Protein AF-A0A925RDU9-F1 (afdb_monomer_lite)

Sequence (207 aa):
MNARQLEKLGIPRHAVNQAIRAIQLLTDSPDFDRRTIKDRLRQVAENPRLFLGDAVLDGLARELSESDPSPQMEPIDYRTWGTNIDEGAHQQMREACRIPAAVGAALMPDAHIGYGLPIGGVLASQDVVIPYAVGVDIACRMKISILDMPVETLEKRFDHYRNALENGTRFGVGSVHKKPQDHPVMDEDWSVTRITRENKDKARNQL

Structure (mmCIF, N/CA/C/O backbone):
data_AF-A0A925RDU9-F1
#
_entry.id   AF-A0A925RDU9-F1
#
loop_
_atom_site.group_PDB
_atom_site.id
_atom_site.type_symbol
_atom_site.label_atom_id
_atom_site.label_alt_id
_atom_site.label_comp_id
_atom_site.label_asym_id
_atom_site.label_entity_id
_atom_site.label_seq_id
_atom_site.pdbx_PDB_ins_code
_atom_site.Cartn_x
_atom_site.Cartn_y
_atom_site.Cartn_z
_atom_site.occupancy
_atom_site.B_iso_or_equiv
_atom_site.auth_seq_id
_atom_site.auth_comp_id
_atom_site.auth_asym_id
_atom_site.auth_atom_id
_atom_site.pdbx_PDB_model_num
ATOM 1 N N . MET A 1 1 ? -26.665 19.236 33.779 1.00 78.12 1 MET A N 1
ATOM 2 C CA . MET A 1 1 ? -25.545 18.669 34.572 1.00 78.12 1 MET A CA 1
ATOM 3 C C . MET A 1 1 ? -24.238 19.124 33.943 1.00 78.12 1 MET A C 1
ATOM 5 O O . MET A 1 1 ? -24.235 19.340 32.740 1.00 78.12 1 MET A O 1
ATOM 9 N N . ASN A 1 2 ? -23.168 19.322 34.717 1.00 82.88 2 ASN A N 1
ATOM 10 C CA . ASN A 1 2 ? -21.859 19.723 34.175 1.00 82.88 2 ASN A CA 1
ATOM 11 C C . ASN A 1 2 ? -20.921 18.514 33.972 1.00 82.88 2 ASN A C 1
ATOM 13 O O . ASN A 1 2 ? -21.177 17.436 34.505 1.00 82.88 2 ASN A O 1
ATOM 17 N N . ALA A 1 3 ? -19.825 18.694 33.226 1.00 82.31 3 ALA A N 1
ATOM 18 C CA . ALA A 1 3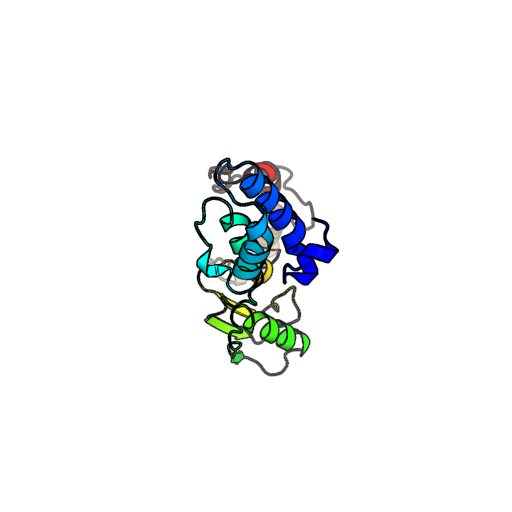 ? -18.886 17.614 32.893 1.00 82.31 3 ALA A CA 1
ATOM 19 C C . ALA A 1 3 ? -18.342 16.872 34.133 1.00 82.31 3 ALA A C 1
ATOM 21 O O . ALA A 1 3 ? -18.344 15.648 34.167 1.00 82.31 3 ALA A O 1
ATOM 22 N N . ARG A 1 4 ? -17.990 17.596 35.209 1.00 85.25 4 ARG A N 1
ATOM 23 C CA . ARG A 1 4 ? -17.512 16.990 36.471 1.00 85.25 4 ARG A CA 1
ATOM 24 C C . ARG A 1 4 ? -18.562 16.112 37.158 1.00 85.25 4 ARG A C 1
ATOM 26 O O . ARG A 1 4 ? -18.215 15.171 37.862 1.00 85.25 4 ARG A O 1
ATOM 33 N N . GLN A 1 5 ? -19.847 16.437 37.018 1.00 87.69 5 GLN A N 1
ATOM 34 C CA . GLN A 1 5 ? -20.934 15.609 37.549 1.00 87.69 5 GLN A CA 1
ATOM 35 C C . GLN A 1 5 ? -21.131 14.332 36.728 1.00 87.69 5 GLN A C 1
ATOM 37 O O . GLN A 1 5 ? -21.508 13.321 37.308 1.00 87.69 5 GLN A O 1
ATOM 42 N N . LEU A 1 6 ? -20.881 14.379 35.417 1.00 89.75 6 LEU A N 1
ATOM 43 C CA . LEU A 1 6 ? -20.975 13.224 34.520 1.00 89.75 6 LEU A CA 1
ATOM 44 C C . LEU A 1 6 ? -19.793 12.265 34.704 1.00 89.75 6 LEU A C 1
ATOM 46 O O . LEU A 1 6 ? -20.009 11.062 34.801 1.00 89.75 6 LEU A O 1
ATOM 50 N N . GLU A 1 7 ? -18.580 12.791 34.898 1.00 88.00 7 GLU A N 1
ATOM 51 C CA . GLU A 1 7 ? -17.404 11.986 35.266 1.00 88.00 7 GLU A CA 1
ATOM 52 C C . GLU A 1 7 ? -17.647 11.182 36.556 1.00 88.00 7 GLU A C 1
ATOM 54 O O . GLU A 1 7 ? -17.345 9.994 36.621 1.00 88.00 7 GLU A O 1
ATOM 59 N N . LYS A 1 8 ? -18.288 11.788 37.568 1.00 90.44 8 LYS A N 1
ATOM 60 C CA . LYS A 1 8 ? -18.671 11.093 38.815 1.00 90.44 8 LYS A CA 1
ATOM 61 C C . LYS A 1 8 ? -19.710 9.981 38.626 1.00 90.44 8 LYS A C 1
ATOM 63 O O . LYS A 1 8 ? -19.921 9.205 39.552 1.00 90.44 8 LYS A O 1
ATOM 68 N N . LEU A 1 9 ? -20.386 9.933 37.481 1.00 89.31 9 LEU A N 1
ATOM 69 C CA . LEU A 1 9 ? -21.331 8.874 37.122 1.00 89.31 9 LEU A CA 1
ATOM 70 C C . LEU A 1 9 ? -20.703 7.795 36.231 1.00 89.31 9 LEU A C 1
ATOM 72 O O . LEU A 1 9 ? -21.426 6.922 35.770 1.00 89.31 9 LEU A O 1
ATOM 76 N N . GLY A 1 10 ? -19.388 7.850 35.994 1.00 87.38 10 GLY A N 1
ATOM 77 C CA . GLY A 1 10 ? -18.682 6.889 35.146 1.00 87.38 10 GLY A CA 1
ATOM 78 C 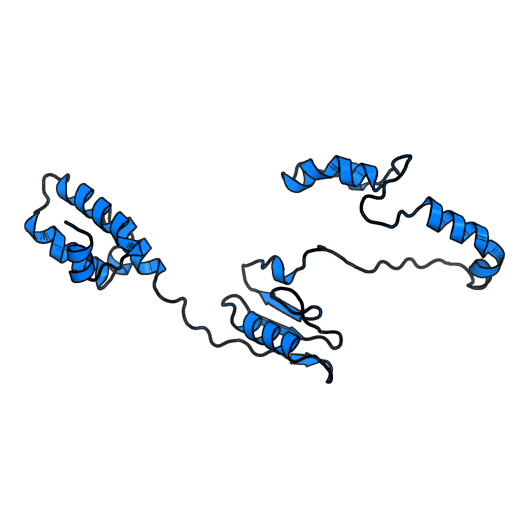C . GLY A 1 10 ? -18.652 7.264 33.665 1.00 87.38 10 GLY A C 1
ATOM 79 O O . GLY A 1 10 ? -18.185 6.471 32.858 1.00 87.38 10 GLY A O 1
ATOM 80 N N . ILE A 1 11 ? -19.112 8.464 33.287 1.00 90.38 11 ILE A N 1
ATOM 81 C CA . ILE A 1 11 ? -19.053 8.931 31.897 1.00 90.38 11 ILE A CA 1
ATOM 82 C C . ILE A 1 11 ? -17.679 9.576 31.633 1.00 90.38 11 ILE A C 1
ATOM 84 O O . ILE A 1 11 ? -17.383 10.626 32.214 1.00 90.38 11 ILE A O 1
ATOM 88 N N . PRO A 1 12 ? -16.833 9.000 30.763 1.00 87.75 12 PRO A N 1
ATOM 89 C CA . PRO A 1 12 ? -15.529 9.551 30.420 1.00 87.75 12 PRO A CA 1
ATOM 90 C C . PRO A 1 12 ? -15.657 10.845 29.608 1.00 87.75 12 PRO A C 1
ATOM 92 O O . PRO A 1 12 ? -16.689 11.132 28.998 1.00 87.75 12 PRO A O 1
ATOM 95 N N . ARG A 1 13 ? -14.580 11.642 29.578 1.00 84.94 13 ARG A N 1
ATOM 96 C CA . ARG A 1 13 ? -14.578 12.973 28.943 1.00 84.94 13 ARG A CA 1
ATOM 97 C C . ARG A 1 13 ? -14.994 12.964 27.476 1.00 84.94 13 ARG A C 1
ATOM 99 O O . ARG A 1 13 ? -15.681 13.896 27.065 1.00 84.94 13 ARG A O 1
ATOM 106 N N . HIS A 1 14 ? -14.597 11.948 26.707 1.00 84.38 14 HIS A N 1
ATOM 107 C CA . HIS A 1 14 ? -14.955 11.847 25.288 1.00 84.38 14 HIS A CA 1
ATOM 108 C C . HIS A 1 14 ? -16.467 11.688 25.082 1.00 84.38 14 HIS A C 1
ATOM 110 O O . HIS A 1 14 ? -17.022 12.289 24.170 1.00 84.38 14 HIS A O 1
ATOM 116 N N . ALA A 1 15 ? -17.159 11.023 26.011 1.00 90.31 15 ALA A N 1
ATOM 117 C CA . ALA A 1 15 ? -18.593 10.754 25.926 1.00 90.31 15 ALA A CA 1
ATOM 118 C C . ALA A 1 15 ? -19.497 11.854 26.525 1.00 90.31 15 ALA A C 1
ATOM 120 O O . ALA A 1 15 ? -20.726 11.746 26.493 1.00 90.31 15 ALA A O 1
ATOM 121 N N . VAL A 1 16 ? -18.929 12.943 27.063 1.00 90.62 16 VAL A N 1
ATOM 122 C CA . VAL A 1 16 ? -19.696 14.002 27.755 1.00 90.62 16 VAL A CA 1
ATOM 123 C C . VAL A 1 16 ? -20.739 14.659 26.848 1.00 90.62 16 VAL A C 1
ATOM 125 O O . VAL A 1 16 ? -21.859 14.913 27.294 1.00 90.62 16 VAL A O 1
ATOM 128 N N . ASN A 1 17 ? -20.412 14.913 25.579 1.00 90.50 17 ASN A N 1
ATOM 129 C CA . ASN A 1 17 ? -21.343 15.558 24.647 1.00 90.50 17 ASN A CA 1
ATOM 130 C C . ASN A 1 17 ? -22.560 14.670 24.355 1.00 90.50 17 ASN A C 1
ATOM 132 O O . ASN A 1 17 ? -23.694 15.155 24.382 1.00 90.50 17 ASN A O 1
ATOM 136 N N . GLN A 1 18 ? -22.341 13.366 24.158 1.00 91.94 18 GLN A N 1
ATOM 137 C CA . GLN A 1 18 ? -23.431 12.406 23.969 1.00 91.94 18 GLN A CA 1
ATOM 138 C C . GLN A 1 18 ? -24.284 12.272 25.230 1.00 91.94 18 GLN A C 1
ATOM 140 O O . GLN A 1 18 ? -25.510 12.238 25.144 1.00 91.94 18 GLN A O 1
ATOM 145 N N . ALA A 1 19 ? -23.666 12.299 26.412 1.00 91.56 19 ALA A N 1
ATOM 146 C CA . ALA A 1 19 ? -24.402 12.266 27.670 1.00 91.56 19 ALA A CA 1
ATOM 147 C C . ALA A 1 19 ? -25.279 13.511 27.869 1.00 91.56 19 ALA A C 1
ATOM 149 O O . ALA A 1 19 ? -26.420 13.393 28.313 1.00 91.56 19 ALA A O 1
ATOM 150 N N . ILE A 1 20 ? -24.797 14.705 27.503 1.00 91.94 20 ILE A N 1
ATOM 151 C CA . ILE A 1 20 ? -25.602 15.938 27.552 1.00 91.94 20 ILE A CA 1
ATOM 152 C C . ILE A 1 20 ? -26.801 15.844 26.602 1.00 91.94 20 ILE A C 1
ATOM 154 O O . ILE A 1 20 ? -27.916 16.185 27.000 1.00 91.94 20 ILE A O 1
ATOM 158 N N . ARG A 1 21 ? -26.593 15.342 25.381 1.00 91.94 21 ARG A N 1
ATOM 159 C CA . ARG A 1 21 ? -27.665 15.149 24.398 1.00 91.94 21 ARG A CA 1
ATOM 160 C C . ARG A 1 21 ? -28.719 14.154 24.891 1.00 91.94 21 ARG A C 1
ATOM 162 O O . ARG A 1 21 ? -29.911 14.439 24.810 1.00 91.94 21 ARG A O 1
ATOM 169 N N . ALA A 1 22 ? -28.288 13.032 25.467 1.00 90.94 22 ALA A N 1
ATOM 170 C CA . ALA A 1 22 ? -29.181 12.051 26.077 1.00 90.94 22 ALA A CA 1
ATOM 171 C C . ALA A 1 22 ? -30.006 12.659 27.226 1.00 90.94 22 ALA A C 1
ATOM 173 O O . ALA A 1 22 ? -31.209 12.427 27.314 1.00 90.94 22 ALA A O 1
ATOM 174 N N . ILE A 1 23 ? -29.397 13.495 28.078 1.00 90.81 23 ILE A N 1
ATOM 175 C CA . ILE A 1 23 ? -30.112 14.199 29.156 1.00 90.81 23 ILE A CA 1
ATOM 176 C C . ILE A 1 23 ? -31.201 15.119 28.601 1.00 90.81 23 ILE A C 1
ATOM 178 O O . ILE A 1 23 ? -32.297 15.149 29.159 1.00 90.81 23 ILE A O 1
ATOM 182 N N . GLN A 1 24 ? -30.910 15.878 27.541 1.00 89.44 24 GLN A N 1
ATOM 183 C CA . GLN A 1 24 ? -31.885 16.783 26.922 1.00 89.44 24 GLN A CA 1
ATOM 184 C C . GLN A 1 24 ? -33.104 16.000 26.427 1.00 89.44 24 GLN A C 1
ATOM 186 O O . GLN A 1 24 ? -34.219 16.270 26.863 1.00 89.44 24 GLN A O 1
ATOM 191 N N . LEU A 1 25 ? -32.871 14.942 25.648 1.00 88.00 25 LEU A N 1
ATOM 192 C CA . LEU A 1 25 ? -33.930 14.083 25.113 1.00 88.00 25 LEU A CA 1
ATOM 193 C C . LEU A 1 25 ? -34.766 13.403 26.210 1.00 88.00 25 LEU A C 1
ATOM 195 O O . LEU A 1 25 ? -35.988 13.344 26.106 1.00 88.00 25 LEU A O 1
ATOM 199 N N . LEU A 1 26 ? -34.134 12.935 27.293 1.00 86.38 26 LEU A N 1
ATOM 200 C CA . LEU A 1 26 ? -34.854 12.375 28.444 1.00 86.38 26 LEU A CA 1
ATOM 201 C C . LEU A 1 26 ? -35.689 13.427 29.190 1.00 86.38 26 LEU A C 1
ATOM 203 O O . LEU A 1 26 ? -36.716 13.090 29.768 1.00 86.38 26 LEU A O 1
ATOM 207 N N . THR A 1 27 ? -35.253 14.688 29.208 1.00 85.19 27 THR A N 1
ATOM 208 C CA . THR A 1 27 ? -35.938 15.772 29.936 1.00 85.19 27 THR A CA 1
ATOM 209 C C . THR A 1 27 ? -37.153 16.310 29.176 1.00 85.19 27 THR A C 1
ATOM 211 O O . THR A 1 27 ? -38.095 16.794 29.815 1.00 85.19 27 THR A O 1
ATOM 214 N N . ASP A 1 28 ? -37.127 16.208 27.846 1.00 82.94 28 ASP A N 1
ATOM 215 C CA . ASP A 1 28 ? -38.199 16.635 26.942 1.00 82.94 28 ASP A CA 1
ATOM 216 C C . ASP A 1 28 ? -39.324 15.591 26.815 1.00 82.94 28 ASP A C 1
ATOM 218 O O . ASP A 1 28 ? -40.401 15.891 26.301 1.00 82.94 28 ASP A O 1
ATOM 222 N N . SER A 1 29 ? -39.107 14.370 27.316 1.00 77.81 29 SER A N 1
ATOM 223 C CA . SER A 1 29 ? -40.118 13.314 27.321 1.00 77.81 29 SER A CA 1
ATOM 224 C C . SER A 1 29 ? -41.134 13.536 28.460 1.00 77.81 29 SER A C 1
ATOM 226 O O . SER A 1 29 ? -40.741 13.529 29.630 1.00 77.81 29 SER A O 1
ATOM 228 N N . PRO A 1 30 ? -42.437 13.710 28.162 1.00 70.62 30 PRO A N 1
ATOM 229 C CA . PRO A 1 30 ? -43.443 14.158 29.134 1.00 70.62 30 PRO A CA 1
ATOM 230 C C . PRO A 1 30 ? -43.694 13.176 30.292 1.00 70.62 30 PRO A C 1
ATOM 232 O O . PRO A 1 30 ? -44.015 13.617 31.393 1.00 70.62 30 PRO A O 1
ATOM 235 N N . ASP A 1 31 ? -43.476 11.876 30.072 1.00 69.69 31 ASP A N 1
ATOM 236 C CA . ASP A 1 31 ? -43.683 10.815 31.073 1.00 69.69 31 ASP A CA 1
ATOM 237 C C . ASP A 1 31 ? -42.409 10.436 31.852 1.00 69.69 31 ASP A C 1
ATOM 239 O O . ASP A 1 31 ? -42.390 9.451 32.593 1.00 69.69 31 ASP A O 1
ATOM 243 N N . PHE A 1 32 ? -41.308 11.172 31.671 1.00 75.81 32 PHE A N 1
ATOM 244 C CA . PHE A 1 32 ? -40.019 10.776 32.230 1.00 75.81 32 PHE A CA 1
ATOM 245 C C . PHE A 1 32 ? -39.736 11.422 33.593 1.00 75.81 32 PHE A C 1
ATOM 247 O O . PHE A 1 32 ? -39.672 12.648 33.729 1.00 75.81 32 PHE A O 1
ATOM 254 N N . ASP A 1 33 ? -39.495 10.593 34.617 1.00 81.38 33 ASP A N 1
ATOM 255 C CA . ASP A 1 33 ? -39.083 11.082 35.933 1.00 81.38 33 ASP A CA 1
ATOM 256 C C . ASP A 1 33 ? -37.656 11.643 35.879 1.00 81.38 33 ASP A C 1
ATOM 258 O O . ASP A 1 33 ? -36.651 10.943 35.748 1.00 81.38 33 ASP A O 1
ATOM 262 N N . ARG A 1 34 ? -37.543 12.958 36.051 1.00 79.56 34 ARG A N 1
ATOM 263 C CA . ARG A 1 34 ? -36.255 13.660 36.056 1.00 79.56 34 ARG A CA 1
ATOM 264 C C . ARG A 1 34 ? -35.326 13.191 37.180 1.00 79.56 34 ARG A C 1
ATOM 266 O O . ARG A 1 34 ? -34.113 13.389 37.078 1.00 79.56 34 ARG A O 1
ATOM 273 N N . ARG A 1 35 ? -35.853 12.574 38.245 1.00 79.25 35 ARG A N 1
ATOM 274 C CA . ARG A 1 35 ? -35.047 12.037 39.353 1.00 79.25 35 ARG A CA 1
ATOM 275 C C . ARG A 1 35 ? -34.236 10.806 38.938 1.00 79.25 35 ARG A C 1
ATOM 277 O O . ARG A 1 35 ? -33.153 10.617 39.485 1.00 79.25 35 ARG A O 1
ATOM 284 N N . THR A 1 36 ? -34.676 10.048 37.929 1.00 84.75 36 THR A N 1
ATOM 285 C CA . THR A 1 36 ? -34.025 8.797 37.497 1.00 84.75 36 THR A CA 1
ATOM 286 C C . THR A 1 36 ? -32.942 8.991 36.432 1.00 84.75 36 THR A C 1
ATOM 288 O O . THR A 1 36 ? -32.219 8.046 36.123 1.00 84.75 36 THR A O 1
ATOM 291 N N . ILE A 1 37 ? -32.769 10.205 35.881 1.00 87.50 37 ILE A N 1
ATOM 292 C CA . ILE A 1 37 ? -31.767 10.499 34.830 1.00 87.50 37 ILE A CA 1
ATOM 293 C C . ILE A 1 37 ? -30.362 10.052 35.256 1.00 87.50 37 ILE A C 1
ATOM 295 O O . ILE A 1 37 ? -29.644 9.424 34.483 1.00 87.50 37 ILE A O 1
ATOM 299 N N . LYS A 1 38 ? -29.964 10.359 36.497 1.00 89.25 38 LYS A N 1
ATOM 300 C CA . LYS A 1 38 ? -28.621 10.028 36.998 1.00 89.25 38 LYS A CA 1
ATOM 301 C C . LYS A 1 38 ? -28.389 8.525 37.079 1.00 89.25 38 LYS A C 1
ATOM 303 O O . LYS A 1 38 ? -27.304 8.069 36.734 1.00 89.25 38 LYS A O 1
ATOM 308 N N . ASP A 1 39 ? -29.392 7.781 37.531 1.00 89.31 39 ASP A N 1
ATOM 309 C CA . ASP A 1 39 ? -29.288 6.331 37.675 1.00 89.31 39 ASP A CA 1
ATOM 310 C C . ASP A 1 39 ? -29.253 5.655 36.309 1.00 89.31 39 ASP A C 1
ATOM 312 O O . ASP A 1 39 ? -28.456 4.748 36.098 1.00 89.31 39 ASP A O 1
ATOM 316 N N . ARG A 1 40 ? -30.016 6.169 35.340 1.00 89.00 40 ARG A N 1
ATOM 317 C CA . ARG A 1 40 ? -30.007 5.648 33.973 1.00 89.00 40 ARG A CA 1
ATOM 318 C C . ARG A 1 40 ? -28.679 5.907 33.259 1.00 89.00 40 ARG A C 1
ATOM 320 O O . ARG A 1 40 ? -28.145 5.004 32.630 1.00 89.00 40 ARG A O 1
ATOM 327 N N . LEU A 1 41 ? -28.095 7.097 33.419 1.00 91.69 41 LEU A N 1
ATOM 328 C CA . LEU A 1 41 ? -26.743 7.378 32.915 1.00 91.69 41 LEU A CA 1
ATOM 329 C C . LEU A 1 41 ? -25.688 6.476 33.563 1.00 91.69 41 LEU A C 1
ATOM 331 O O . LEU A 1 41 ? -24.780 6.032 32.869 1.00 91.69 41 LEU A O 1
ATOM 335 N N . ARG A 1 42 ? -25.815 6.181 34.865 1.00 93.12 42 ARG A N 1
ATOM 336 C CA . ARG A 1 42 ? -24.916 5.247 35.556 1.00 93.12 42 ARG A CA 1
ATOM 337 C C . ARG A 1 42 ? -25.048 3.830 34.994 1.00 93.12 42 ARG A C 1
ATOM 339 O O . ARG A 1 42 ? -24.036 3.212 34.702 1.00 93.12 42 ARG A O 1
ATOM 346 N N . GLN A 1 43 ? -26.270 3.350 34.760 1.00 92.56 43 GLN A N 1
ATOM 347 C CA . GLN A 1 43 ? -26.501 2.034 34.151 1.00 92.56 43 GLN A CA 1
ATOM 348 C C . GLN A 1 43 ? -25.901 1.931 32.743 1.00 92.56 43 GLN A C 1
ATOM 350 O O . GLN A 1 43 ? -25.306 0.910 32.407 1.00 92.56 43 GLN A O 1
ATOM 355 N N . VAL A 1 44 ? -26.021 2.991 31.936 1.00 92.94 44 VAL A N 1
ATOM 356 C CA . VAL A 1 44 ? -25.407 3.052 30.600 1.00 92.94 44 VAL A CA 1
ATOM 357 C C . VAL A 1 44 ? -23.882 3.083 30.698 1.00 92.94 44 VAL A C 1
ATOM 359 O O . VAL A 1 44 ? -23.228 2.425 29.904 1.00 92.94 44 VAL A O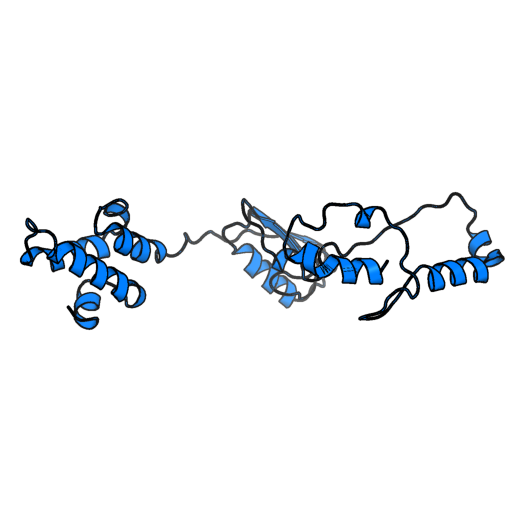 1
ATOM 362 N N . ALA A 1 45 ? -23.309 3.796 31.673 1.00 91.12 45 ALA A N 1
ATOM 363 C CA . ALA A 1 45 ? -21.865 3.803 31.917 1.00 91.12 45 ALA A CA 1
ATOM 364 C C . ALA A 1 45 ? -21.332 2.429 32.355 1.00 91.12 45 ALA A C 1
ATOM 366 O O . ALA A 1 45 ? -20.255 2.023 31.932 1.00 91.12 45 ALA A O 1
ATOM 367 N N . GLU A 1 46 ? -22.086 1.717 33.197 1.00 91.38 46 GLU A N 1
ATOM 368 C CA . GLU A 1 46 ? -21.714 0.400 33.721 1.00 91.38 46 GLU A CA 1
ATOM 369 C C . GLU A 1 46 ? -21.877 -0.713 32.679 1.00 91.38 46 GLU A C 1
ATOM 371 O O . GLU A 1 46 ? -21.050 -1.617 32.621 1.00 91.38 46 GLU A O 1
ATOM 376 N N . ASN A 1 47 ? -22.933 -0.669 31.857 1.00 90.12 47 ASN A N 1
ATOM 377 C CA . ASN A 1 47 ? -23.227 -1.700 30.858 1.00 90.12 47 ASN A CA 1
ATOM 378 C C . ASN A 1 47 ? -23.735 -1.098 29.534 1.00 90.12 47 ASN A C 1
ATOM 380 O O . ASN A 1 47 ? -24.904 -1.297 29.183 1.00 90.12 47 ASN A O 1
ATOM 384 N N . PRO A 1 48 ? -22.878 -0.413 28.750 1.00 90.75 48 PRO A N 1
ATOM 385 C CA . PRO A 1 48 ? -23.299 0.299 27.541 1.00 90.75 48 PRO A CA 1
ATOM 386 C C . PRO A 1 48 ? -24.029 -0.592 26.530 1.00 90.75 48 PRO A C 1
ATOM 388 O O . PRO A 1 48 ? -25.041 -0.198 25.957 1.00 90.75 48 PRO A O 1
ATOM 391 N N . ARG A 1 49 ? -23.572 -1.841 26.371 1.00 88.69 49 ARG A N 1
ATOM 392 C CA . ARG A 1 49 ? -24.104 -2.794 25.384 1.00 88.69 49 ARG A CA 1
ATOM 393 C C . ARG A 1 49 ? -25.595 -3.105 25.559 1.00 88.69 49 ARG A C 1
ATOM 395 O O . ARG A 1 49 ? -26.261 -3.383 24.569 1.00 88.69 49 ARG A O 1
ATOM 402 N N . LEU A 1 50 ? -26.129 -3.031 26.783 1.00 91.69 50 LEU A N 1
ATOM 403 C CA . LEU A 1 50 ? -27.554 -3.277 27.059 1.00 91.69 50 LEU A CA 1
ATOM 404 C C . LEU A 1 50 ? -28.473 -2.166 26.531 1.00 91.69 50 LEU A C 1
ATOM 406 O O . LEU A 1 50 ? -29.680 -2.366 26.438 1.00 91.69 50 LEU A O 1
ATOM 410 N N . PHE A 1 51 ? -27.905 -1.009 26.193 1.00 92.81 51 PHE A N 1
ATOM 411 C CA . PHE A 1 51 ? -28.631 0.172 25.732 1.00 92.81 51 PHE A CA 1
ATOM 412 C C . PHE A 1 51 ? -28.424 0.448 24.237 1.00 92.81 51 PHE A C 1
ATOM 414 O O . PHE A 1 51 ? -28.904 1.460 23.726 1.00 92.81 51 PHE A O 1
ATOM 421 N N . LEU A 1 52 ? -27.742 -0.449 23.516 1.00 90.06 52 LEU A N 1
ATOM 422 C CA . LEU A 1 52 ? -27.697 -0.412 22.056 1.00 90.06 52 LEU A CA 1
ATOM 423 C C . LEU A 1 52 ? -29.108 -0.662 21.504 1.00 90.06 52 LEU A C 1
ATOM 425 O O . LEU A 1 52 ? -29.750 -1.655 21.837 1.00 90.06 52 LEU A O 1
ATOM 429 N N . GLY A 1 53 ? -29.594 0.252 20.669 1.00 86.06 53 GLY A N 1
ATOM 430 C CA . GLY A 1 53 ? -30.964 0.268 20.154 1.00 86.06 53 GLY A CA 1
ATOM 431 C C . GLY A 1 53 ? -31.992 0.980 21.045 1.00 86.06 53 GLY A C 1
ATOM 432 O O . GLY A 1 53 ? -33.153 1.071 20.645 1.00 86.06 53 GLY A O 1
ATOM 433 N N . ASP A 1 54 ? -31.610 1.512 22.215 1.00 92.31 54 ASP A N 1
ATOM 434 C CA . ASP A 1 54 ? -32.504 2.359 23.019 1.00 92.31 54 ASP A CA 1
ATOM 435 C C . ASP A 1 54 ? -32.798 3.680 22.287 1.00 92.31 54 ASP A C 1
ATOM 437 O O . ASP A 1 54 ? -31.895 4.345 21.780 1.00 92.31 54 ASP A O 1
ATOM 441 N N . ALA A 1 55 ? -34.069 4.091 22.267 1.00 88.50 55 ALA A N 1
ATOM 442 C CA . ALA A 1 55 ? -34.535 5.253 21.508 1.00 88.50 55 ALA A CA 1
ATOM 443 C C . ALA A 1 55 ? -33.835 6.577 21.875 1.00 88.50 55 ALA A C 1
ATOM 445 O O . ALA A 1 55 ? -33.820 7.505 21.067 1.00 88.50 55 ALA A O 1
ATOM 446 N N . VAL A 1 56 ? -33.278 6.683 23.085 1.00 90.38 56 VAL A N 1
ATOM 447 C CA . VAL A 1 56 ? -32.633 7.902 23.588 1.00 90.38 56 VAL A CA 1
ATOM 448 C C . VAL A 1 56 ? -31.166 7.670 23.950 1.00 90.38 56 VAL A C 1
ATOM 450 O O . VAL A 1 56 ? -30.334 8.558 23.760 1.00 90.38 56 VAL A O 1
ATOM 453 N N . LEU A 1 57 ? -30.836 6.493 24.479 1.00 92.94 57 LEU A N 1
ATOM 454 C CA . LEU A 1 57 ? -29.525 6.189 25.049 1.00 92.94 57 LEU A CA 1
ATOM 455 C C . LEU A 1 57 ? -28.564 5.510 24.063 1.00 92.94 57 LEU A C 1
ATOM 457 O O . LEU A 1 57 ? -27.373 5.472 24.366 1.00 92.94 57 LEU A O 1
ATOM 461 N N . ASP A 1 58 ? -29.022 5.053 22.889 1.00 91.75 58 ASP A N 1
ATOM 462 C CA . ASP A 1 58 ? -28.181 4.357 21.894 1.00 91.75 58 ASP A CA 1
ATOM 463 C C . ASP A 1 58 ? -26.930 5.162 21.510 1.00 91.75 58 ASP A C 1
ATOM 465 O O . ASP A 1 58 ? -25.831 4.616 21.487 1.00 91.75 58 ASP A O 1
ATOM 469 N N . GLY A 1 59 ? -27.059 6.477 21.303 1.00 91.19 59 GLY A N 1
ATOM 470 C CA . GLY A 1 59 ? -25.918 7.328 20.949 1.00 91.19 59 GLY A CA 1
ATOM 471 C C . GLY A 1 59 ? -24.829 7.377 22.027 1.00 91.19 59 GLY A C 1
ATOM 472 O O . GLY A 1 59 ? -23.644 7.337 21.711 1.00 91.19 59 GLY A O 1
ATOM 473 N N . LEU A 1 60 ? -25.220 7.415 23.306 1.00 92.69 60 LEU A N 1
ATOM 474 C CA . LEU A 1 60 ? -24.276 7.360 24.425 1.00 92.69 60 LEU A CA 1
ATOM 475 C C . LEU A 1 60 ? -23.714 5.943 24.606 1.00 92.69 60 LEU A C 1
ATOM 477 O O . LEU A 1 60 ? -22.524 5.780 24.853 1.00 92.69 60 LEU A O 1
ATOM 481 N N . ALA A 1 61 ? -24.559 4.925 24.460 1.00 92.38 61 ALA A N 1
ATOM 482 C CA . ALA A 1 61 ? -24.175 3.524 24.553 1.00 92.38 61 ALA A CA 1
ATOM 483 C C . ALA A 1 61 ? -23.121 3.141 23.505 1.00 92.38 61 ALA A C 1
ATOM 485 O O . ALA A 1 61 ? -22.153 2.462 23.843 1.00 92.38 61 ALA A O 1
ATOM 486 N N . ARG A 1 62 ? -23.268 3.606 22.256 1.00 90.19 62 ARG A N 1
ATOM 487 C CA . ARG A 1 62 ? -22.287 3.399 21.179 1.00 90.19 62 ARG A CA 1
ATOM 488 C C . ARG A 1 62 ? -20.956 4.054 21.492 1.00 90.19 62 ARG A C 1
ATOM 490 O O . ARG A 1 62 ? -19.953 3.361 21.492 1.00 90.19 62 ARG A O 1
ATOM 497 N N . GLU A 1 63 ? -20.963 5.333 21.851 1.00 90.25 63 GLU A N 1
ATOM 498 C CA . GLU A 1 63 ? -19.748 6.082 22.196 1.00 90.25 63 GLU A CA 1
ATOM 499 C C . GLU A 1 63 ? -18.962 5.417 23.339 1.00 90.25 63 GLU A C 1
ATOM 501 O O . GLU A 1 63 ? -17.737 5.344 23.315 1.00 90.25 63 GLU A O 1
ATOM 506 N N . LEU A 1 64 ? -19.668 4.891 24.344 1.00 88.88 64 LEU A N 1
ATOM 507 C CA . LEU A 1 64 ? -19.046 4.169 25.453 1.00 88.88 64 LEU A CA 1
ATOM 508 C C . LEU A 1 64 ? -18.583 2.759 25.054 1.00 88.88 64 LEU A C 1
ATOM 510 O O . LEU A 1 64 ? -17.579 2.286 25.585 1.00 88.88 64 LEU A O 1
ATOM 514 N N . SER A 1 65 ? -19.278 2.106 24.117 1.00 83.31 65 SER A N 1
ATOM 515 C CA . SER A 1 65 ? -18.918 0.778 23.592 1.00 83.31 65 SER A CA 1
ATOM 516 C C . SER A 1 65 ? -17.763 0.829 22.588 1.00 83.31 65 SER A C 1
ATOM 518 O O . SER A 1 65 ? -17.000 -0.122 22.501 1.00 83.31 65 SER A O 1
ATOM 520 N N . GLU A 1 66 ? -17.606 1.922 21.840 1.00 71.50 66 GLU A N 1
ATOM 521 C CA . GLU A 1 66 ? -16.489 2.137 20.908 1.00 71.50 66 GLU A CA 1
ATOM 522 C C . GLU A 1 66 ? -15.152 2.338 21.641 1.00 71.50 66 GLU A C 1
ATOM 524 O O . GLU A 1 66 ? -14.089 2.166 21.050 1.00 71.50 66 GLU A O 1
ATOM 529 N N . SER A 1 67 ? -15.201 2.647 22.942 1.00 60.22 67 SER A N 1
ATOM 530 C CA . SER A 1 67 ? -14.038 2.694 23.833 1.00 60.22 67 SER A CA 1
ATOM 531 C C . SER A 1 67 ? -13.719 1.379 24.556 1.00 60.22 67 SER A C 1
ATOM 533 O O . SER A 1 67 ? -12.784 1.367 25.360 1.00 60.22 67 SER A O 1
ATOM 535 N N . ASP A 1 68 ? -14.433 0.277 24.282 1.00 53.41 68 ASP A N 1
ATOM 536 C CA . ASP A 1 68 ? -13.904 -1.039 24.656 1.00 53.41 68 ASP A CA 1
ATOM 537 C C . ASP A 1 68 ? -12.581 -1.224 23.897 1.00 53.41 68 ASP A C 1
ATOM 539 O O . ASP A 1 68 ? -12.566 -1.082 22.669 1.00 53.41 68 ASP A O 1
ATOM 543 N N . PRO A 1 69 ? -11.455 -1.508 24.576 1.00 53.97 69 PRO A N 1
ATOM 544 C CA . PRO A 1 69 ? -10.232 -1.843 23.871 1.00 53.97 69 PRO A CA 1
ATOM 545 C C . PRO A 1 69 ? -10.556 -2.997 22.926 1.00 53.97 69 PRO A C 1
ATOM 547 O O . PRO A 1 69 ? -11.088 -4.022 23.365 1.00 53.97 69 PRO A O 1
ATOM 550 N N . SER A 1 70 ? -10.265 -2.812 21.632 1.00 53.97 70 SER A N 1
ATOM 551 C CA . SER A 1 70 ? -10.336 -3.891 20.649 1.00 53.97 70 SER A CA 1
ATOM 552 C C . SER A 1 70 ? -9.739 -5.142 21.286 1.00 53.97 70 SER A C 1
ATOM 554 O O . SER A 1 70 ? -8.683 -5.015 21.921 1.00 53.97 70 SER A O 1
ATOM 556 N N . PRO A 1 71 ? -10.402 -6.309 21.183 1.00 55.09 71 PRO A N 1
ATOM 557 C CA . PRO A 1 71 ? -9.915 -7.525 21.816 1.00 55.09 71 PRO A CA 1
ATOM 558 C C . PRO A 1 71 ? -8.424 -7.656 21.517 1.00 55.09 71 PRO A C 1
ATOM 560 O O . PRO A 1 71 ? -8.026 -7.577 20.354 1.00 55.09 71 PRO A O 1
ATOM 563 N N . GLN A 1 72 ? -7.607 -7.746 22.572 1.00 55.81 72 GLN A N 1
ATOM 564 C CA . GLN A 1 72 ? -6.172 -7.952 22.433 1.00 55.81 72 GLN A CA 1
ATOM 565 C C . GLN A 1 72 ? -5.993 -9.289 21.732 1.00 55.81 72 GLN A C 1
ATOM 567 O O . GLN A 1 72 ? -6.122 -10.352 22.333 1.00 55.81 72 GLN A O 1
ATOM 572 N N . MET A 1 73 ? -5.797 -9.219 20.424 1.00 69.06 73 MET A N 1
ATOM 573 C CA . MET A 1 73 ? -5.433 -10.371 19.638 1.00 69.06 73 MET A CA 1
ATOM 574 C C . MET A 1 73 ? -3.960 -10.642 19.877 1.00 69.06 73 MET A C 1
ATOM 576 O O . MET A 1 73 ? -3.139 -9.722 19.822 1.00 69.06 73 MET A O 1
ATOM 580 N N . GLU A 1 74 ? -3.642 -11.905 20.140 1.00 84.81 74 GLU A N 1
ATOM 581 C CA . GLU A 1 74 ? -2.257 -12.347 20.132 1.00 84.81 74 GLU A CA 1
ATOM 582 C C . GLU A 1 74 ? -1.665 -12.051 18.747 1.00 84.81 74 GLU A C 1
ATOM 584 O O . GLU A 1 74 ? -2.285 -12.406 17.736 1.00 84.81 74 GLU A O 1
ATOM 589 N N . PRO A 1 75 ? -0.514 -11.362 18.674 1.00 92.69 75 PRO A N 1
ATOM 590 C CA . PRO A 1 75 ? 0.124 -11.071 17.401 1.00 92.69 75 PRO A CA 1
ATOM 591 C C . PRO A 1 75 ? 0.447 -12.369 16.666 1.00 92.69 75 PRO A C 1
ATOM 593 O O . PRO A 1 75 ? 0.842 -13.357 17.286 1.00 92.69 75 PRO A O 1
ATOM 596 N N . ILE A 1 76 ? 0.319 -12.364 15.342 1.00 96.19 76 ILE A N 1
ATOM 597 C CA . ILE A 1 76 ? 0.741 -13.520 14.548 1.00 96.19 76 ILE A CA 1
ATOM 598 C C . ILE A 1 76 ? 2.270 -13.606 14.481 1.00 96.19 76 ILE A C 1
ATOM 600 O O . ILE A 1 76 ? 2.976 -12.598 14.543 1.00 96.19 76 ILE A O 1
ATOM 604 N N . ASP A 1 77 ? 2.790 -14.814 14.293 1.00 97.31 77 ASP A N 1
ATOM 605 C CA . ASP A 1 77 ? 4.194 -15.005 13.945 1.00 97.31 77 ASP A CA 1
ATOM 606 C C . ASP A 1 77 ? 4.434 -14.747 12.452 1.00 97.31 77 ASP A C 1
ATOM 608 O O . ASP A 1 77 ? 3.525 -14.814 11.618 1.00 97.31 77 ASP A O 1
ATOM 612 N N . TYR A 1 78 ? 5.696 -14.508 12.095 1.00 97.75 78 TYR A N 1
ATOM 613 C CA . TYR A 1 78 ? 6.126 -14.395 10.706 1.00 97.75 78 TYR A CA 1
ATOM 614 C C . TYR A 1 78 ? 7.388 -15.205 10.448 1.00 97.75 78 TYR A C 1
ATOM 616 O O . TYR A 1 78 ? 8.254 -15.367 11.309 1.00 97.75 78 TYR A O 1
ATOM 624 N N . ARG A 1 79 ? 7.507 -15.705 9.217 1.00 98.00 79 ARG A N 1
ATOM 625 C CA . ARG A 1 79 ? 8.719 -16.378 8.757 1.00 98.00 79 ARG A CA 1
ATOM 626 C C . ARG A 1 79 ? 9.662 -15.380 8.102 1.00 98.00 79 ARG A C 1
ATOM 628 O O . ARG A 1 79 ? 9.236 -14.556 7.298 1.00 98.00 79 ARG A O 1
ATOM 635 N N . THR A 1 80 ? 10.947 -15.530 8.388 1.00 98.31 80 THR A N 1
ATOM 636 C CA . THR A 1 80 ? 12.018 -14.776 7.736 1.00 98.31 80 THR A CA 1
ATOM 637 C C . THR A 1 80 ? 12.732 -15.662 6.722 1.00 98.31 80 THR A C 1
ATOM 639 O O . THR A 1 80 ? 13.096 -16.802 7.028 1.00 98.31 80 THR A O 1
ATOM 642 N N . TRP A 1 81 ? 12.949 -15.140 5.519 1.00 97.88 81 TRP A N 1
ATOM 643 C CA . TRP A 1 81 ? 13.848 -15.712 4.522 1.00 97.88 81 TRP A CA 1
ATOM 644 C C . TRP A 1 81 ? 15.046 -14.779 4.397 1.00 97.88 81 TRP A C 1
ATOM 646 O O . TRP A 1 81 ? 14.862 -13.610 4.105 1.00 97.88 81 TRP A O 1
ATOM 656 N N . GLY A 1 82 ? 16.262 -15.281 4.610 1.00 95.19 82 GLY A N 1
ATOM 657 C CA . GLY A 1 82 ? 17.473 -14.456 4.700 1.00 95.19 82 GLY A CA 1
ATOM 658 C C . GLY A 1 82 ? 17.979 -14.320 6.139 1.00 95.19 82 GLY A C 1
ATOM 659 O O . GLY A 1 82 ? 17.294 -14.702 7.085 1.00 95.19 82 GLY A O 1
ATOM 660 N N . THR A 1 83 ? 19.215 -13.841 6.298 1.00 93.81 83 THR A N 1
ATOM 661 C CA . THR A 1 83 ? 19.907 -13.807 7.603 1.00 93.81 83 THR A CA 1
ATOM 662 C C . THR A 1 83 ? 20.429 -12.430 8.004 1.00 93.81 83 THR A C 1
ATOM 664 O O . THR A 1 83 ? 20.667 -12.204 9.182 1.00 93.81 83 THR A O 1
ATOM 667 N N . ASN A 1 84 ? 20.612 -11.515 7.048 1.00 94.56 84 ASN A N 1
ATOM 668 C CA . ASN A 1 84 ? 21.258 -10.216 7.265 1.00 94.56 84 ASN A CA 1
ATOM 669 C C . ASN A 1 84 ? 20.263 -9.073 7.034 1.00 94.56 84 ASN A C 1
ATOM 671 O O . ASN A 1 84 ? 20.520 -8.171 6.240 1.00 94.56 84 ASN A O 1
ATOM 675 N N . ILE A 1 85 ? 19.104 -9.162 7.681 1.00 97.25 85 ILE A N 1
ATOM 676 C CA . ILE A 1 85 ? 18.040 -8.162 7.584 1.00 97.25 85 ILE A CA 1
ATOM 677 C C . ILE A 1 85 ? 18.154 -7.218 8.782 1.00 97.25 85 ILE A C 1
ATOM 679 O O . ILE A 1 85 ? 18.410 -7.653 9.904 1.00 97.25 85 ILE A O 1
ATOM 683 N N . ASP A 1 86 ? 17.994 -5.922 8.528 1.00 94.19 86 ASP A N 1
ATOM 684 C CA . ASP A 1 86 ? 18.087 -4.888 9.557 1.00 94.19 86 ASP A CA 1
ATOM 685 C C . ASP A 1 86 ? 16.982 -5.029 10.623 1.00 94.19 86 ASP A C 1
ATOM 687 O O . ASP A 1 86 ? 15.826 -5.341 10.320 1.00 94.19 86 ASP A O 1
ATOM 691 N N . GLU A 1 87 ? 17.321 -4.751 11.884 1.00 96.94 87 GLU A N 1
ATOM 692 C CA . GLU A 1 87 ? 16.388 -4.883 13.009 1.00 96.94 87 GLU A CA 1
ATOM 693 C C . GLU A 1 87 ? 15.184 -3.934 12.888 1.00 96.94 87 GLU A C 1
ATOM 695 O O . GLU A 1 87 ? 14.091 -4.260 13.350 1.00 96.94 87 GLU A O 1
ATOM 700 N N . GLY A 1 88 ? 15.332 -2.790 12.214 1.00 97.56 88 GLY A N 1
ATOM 701 C CA . GLY A 1 88 ? 14.223 -1.884 11.930 1.00 97.56 88 GLY A CA 1
ATOM 702 C C . GLY A 1 88 ? 13.164 -2.517 11.024 1.00 97.56 88 GLY A C 1
ATOM 703 O O . GLY A 1 88 ? 11.969 -2.310 11.244 1.00 97.56 88 GLY A O 1
ATOM 704 N N . ALA A 1 89 ? 13.566 -3.352 10.060 1.00 97.56 89 ALA A N 1
ATOM 705 C CA . ALA A 1 89 ? 12.621 -4.105 9.235 1.00 97.56 89 ALA A CA 1
ATOM 706 C C . ALA A 1 89 ? 11.886 -5.170 10.065 1.00 97.56 89 ALA A C 1
ATOM 708 O O . ALA A 1 89 ? 10.663 -5.298 9.974 1.00 97.56 89 ALA A O 1
ATOM 709 N N . HIS A 1 90 ? 12.609 -5.872 10.944 1.00 97.94 90 HIS A N 1
ATOM 710 C CA . HIS A 1 90 ? 12.012 -6.809 11.899 1.00 97.94 90 HIS A CA 1
ATOM 711 C C . HIS A 1 90 ? 11.040 -6.126 12.866 1.00 97.94 90 HIS A C 1
ATOM 713 O O . HIS A 1 90 ? 9.979 -6.678 13.167 1.00 97.94 90 HIS A O 1
ATOM 719 N N . GLN A 1 91 ? 11.361 -4.918 13.333 1.00 97.81 91 GLN A N 1
ATOM 720 C CA . GLN A 1 91 ? 10.478 -4.128 14.182 1.00 97.81 91 GLN A CA 1
ATOM 721 C C . GLN A 1 91 ? 9.187 -3.767 13.452 1.00 97.81 91 GLN A C 1
ATOM 723 O O . GLN A 1 91 ? 8.110 -4.030 13.984 1.00 97.81 91 GLN A O 1
ATOM 728 N N . GLN A 1 92 ? 9.276 -3.235 12.231 1.00 97.56 92 GLN A N 1
ATOM 729 C CA . GLN A 1 92 ? 8.091 -2.927 11.427 1.00 97.56 92 GLN A CA 1
ATOM 730 C C . GLN A 1 92 ? 7.242 -4.178 11.171 1.00 97.56 92 GLN A C 1
ATOM 732 O O . GLN A 1 92 ? 6.019 -4.121 11.281 1.00 97.56 92 GLN A O 1
ATOM 737 N N . MET A 1 93 ? 7.875 -5.328 10.918 1.00 97.69 93 MET A N 1
ATOM 738 C CA . MET A 1 93 ? 7.153 -6.585 10.731 1.00 97.69 93 MET A CA 1
ATOM 739 C C . MET A 1 93 ? 6.422 -7.037 12.002 1.00 97.69 93 MET A C 1
ATOM 741 O O . MET A 1 93 ? 5.261 -7.437 11.929 1.00 97.69 93 MET A O 1
ATOM 745 N N . ARG A 1 94 ? 7.054 -6.923 13.181 1.00 97.31 94 ARG A N 1
ATOM 746 C CA . ARG A 1 94 ? 6.408 -7.228 14.472 1.00 97.31 94 ARG A CA 1
ATOM 747 C C . ARG A 1 94 ? 5.209 -6.324 14.740 1.00 97.31 94 ARG A C 1
ATOM 749 O O . ARG A 1 94 ? 4.189 -6.820 15.203 1.00 97.31 94 ARG A O 1
ATOM 756 N N . GLU A 1 95 ? 5.307 -5.029 14.441 1.00 95.88 95 GLU A N 1
ATOM 757 C CA . GLU A 1 95 ? 4.168 -4.112 14.581 1.00 95.88 95 GLU A CA 1
ATOM 758 C C . GLU A 1 95 ? 3.041 -4.455 13.597 1.00 95.88 95 GLU A C 1
ATOM 760 O O . GLU A 1 95 ? 1.875 -4.486 13.984 1.00 95.88 95 GLU A O 1
ATOM 765 N N . ALA A 1 96 ? 3.372 -4.798 12.349 1.00 95.62 96 ALA A N 1
ATOM 766 C CA . ALA A 1 96 ? 2.384 -5.226 11.361 1.00 95.62 96 ALA A CA 1
ATOM 767 C C . ALA A 1 96 ? 1.634 -6.501 11.786 1.00 95.62 96 ALA A C 1
ATOM 769 O O . ALA A 1 96 ? 0.429 -6.612 11.570 1.00 95.62 96 ALA A O 1
ATOM 770 N N . CYS A 1 97 ? 2.314 -7.433 12.457 1.00 96.06 97 CYS A N 1
ATOM 771 C CA . CYS A 1 97 ? 1.703 -8.657 12.978 1.00 96.06 97 CYS A CA 1
ATOM 772 C C . CYS A 1 97 ? 0.752 -8.428 14.167 1.00 96.06 97 CYS A C 1
ATOM 774 O O . CYS A 1 97 ? 0.007 -9.336 14.527 1.00 96.06 97 CYS A O 1
ATOM 776 N N . ARG A 1 98 ? 0.749 -7.230 14.771 1.00 94.38 98 ARG A N 1
ATOM 777 C CA . ARG A 1 98 ? -0.211 -6.830 15.818 1.00 94.38 98 ARG A CA 1
ATOM 778 C C . ARG A 1 98 ? -1.520 -6.284 15.256 1.00 94.38 98 ARG A C 1
ATOM 780 O O . ARG A 1 98 ? -2.441 -6.005 16.021 1.00 94.38 98 ARG A O 1
ATOM 787 N N . ILE A 1 99 ? -1.605 -6.069 13.943 1.00 92.19 99 ILE A N 1
ATOM 788 C CA . ILE A 1 99 ? -2.821 -5.554 13.317 1.00 92.19 99 ILE A CA 1
ATOM 789 C C . ILE A 1 99 ? -3.922 -6.617 13.469 1.00 92.19 99 ILE A C 1
ATOM 791 O O . ILE A 1 99 ? -3.716 -7.739 13.016 1.00 92.19 99 ILE A O 1
ATOM 795 N N . PRO A 1 100 ? -5.105 -6.293 14.030 1.00 91.56 100 PRO A N 1
ATOM 796 C CA . PRO A 1 100 ? -6.160 -7.284 14.280 1.00 91.56 100 PRO A CA 1
ATOM 797 C C . PRO A 1 100 ? -6.646 -8.038 13.036 1.00 91.56 100 PRO A C 1
ATOM 799 O O . PRO A 1 100 ? -7.180 -9.131 13.125 1.00 91.56 100 PRO A O 1
ATOM 802 N N . ALA A 1 101 ? -6.479 -7.464 11.850 1.00 92.56 101 ALA A N 1
ATOM 803 C CA . ALA A 1 101 ? -6.854 -8.124 10.608 1.00 92.56 101 ALA A CA 1
ATOM 804 C C . ALA A 1 101 ? -5.734 -8.989 10.000 1.00 92.56 101 ALA A C 1
ATOM 806 O O . ALA A 1 101 ? -5.951 -9.590 8.951 1.00 92.56 101 ALA A O 1
ATOM 807 N N . ALA A 1 102 ? -4.534 -9.025 10.591 1.00 94.81 102 ALA A N 1
ATOM 808 C CA . ALA A 1 102 ? -3.413 -9.804 1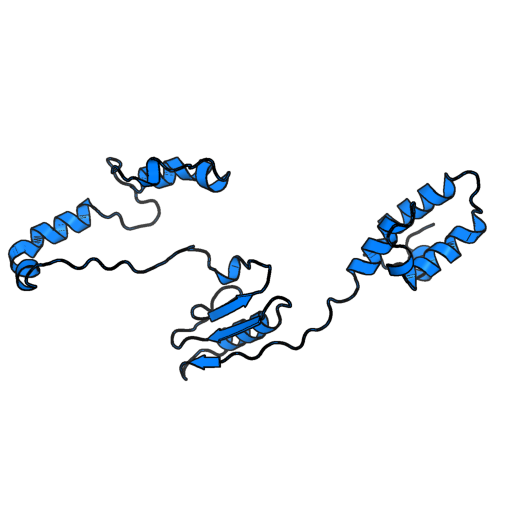0.078 1.00 94.81 102 ALA A CA 1
ATOM 809 C C . ALA A 1 102 ? -3.651 -11.305 10.302 1.00 94.81 102 ALA A C 1
ATOM 811 O O . ALA A 1 102 ? -3.851 -11.755 11.426 1.00 94.81 102 ALA A O 1
ATOM 812 N N . VAL A 1 103 ? -3.601 -12.081 9.220 1.00 96.12 103 VAL A N 1
ATOM 813 C CA . VAL A 1 103 ? -3.844 -13.537 9.227 1.00 96.12 103 VAL A CA 1
ATOM 814 C C . VAL A 1 103 ? -2.662 -14.350 8.697 1.00 96.12 103 VAL A C 1
ATOM 816 O O . VAL A 1 103 ? -2.668 -15.576 8.760 1.00 96.12 103 VAL A O 1
ATOM 819 N N . GLY A 1 104 ? -1.630 -13.684 8.180 1.00 97.12 104 GLY A N 1
ATOM 820 C CA . GLY A 1 104 ? -0.392 -14.317 7.740 1.00 97.12 104 GLY A CA 1
ATOM 821 C C . GLY A 1 104 ? 0.694 -13.286 7.465 1.00 97.12 104 GLY A C 1
ATOM 822 O O . GLY A 1 104 ? 0.399 -12.148 7.101 1.00 97.12 104 GLY A O 1
ATOM 823 N N . ALA A 1 105 ? 1.951 -13.678 7.650 1.00 98.00 105 ALA A N 1
ATOM 824 C CA . ALA A 1 105 ? 3.067 -12.749 7.595 1.00 98.00 105 ALA A CA 1
ATOM 825 C C . ALA A 1 105 ? 4.382 -13.417 7.167 1.00 98.00 105 ALA A C 1
ATOM 827 O O . ALA A 1 105 ? 4.672 -14.568 7.505 1.00 98.00 105 ALA A O 1
ATOM 828 N N . ALA A 1 106 ? 5.187 -12.676 6.407 1.00 98.38 106 ALA A N 1
ATOM 829 C CA . ALA A 1 106 ? 6.425 -13.153 5.814 1.00 98.38 106 ALA A CA 1
ATOM 830 C C . ALA A 1 106 ? 7.411 -11.995 5.555 1.00 98.38 106 ALA A C 1
ATOM 832 O O . ALA A 1 106 ? 6.989 -10.905 5.181 1.00 98.38 106 ALA A O 1
ATOM 833 N N . LEU A 1 107 ? 8.715 -12.228 5.734 1.00 98.38 107 LEU A N 1
ATOM 834 C CA . LEU A 1 107 ? 9.770 -11.226 5.533 1.00 98.38 107 LEU A CA 1
ATOM 835 C C . LEU A 1 107 ? 10.840 -11.744 4.563 1.00 98.38 107 LEU A C 1
ATOM 837 O O . LEU A 1 107 ? 11.495 -12.748 4.846 1.00 98.38 107 LEU A O 1
ATOM 841 N N . MET A 1 108 ? 10.979 -11.090 3.410 1.00 98.06 108 MET A N 1
ATOM 842 C CA . MET A 1 108 ? 11.836 -11.527 2.302 1.00 98.06 108 MET A CA 1
ATOM 843 C C . MET A 1 108 ? 13.327 -11.182 2.515 1.00 98.06 108 MET A C 1
ATOM 845 O O . MET A 1 108 ? 13.642 -10.313 3.328 1.00 98.06 108 MET A O 1
ATOM 849 N N . PRO A 1 109 ? 14.264 -11.825 1.782 1.00 97.69 109 PRO A N 1
ATOM 850 C CA . PRO A 1 109 ? 15.710 -11.644 1.992 1.00 97.69 109 PRO A CA 1
ATOM 851 C C . PRO A 1 109 ? 16.259 -10.254 1.680 1.00 97.69 109 PRO A C 1
ATOM 853 O O . PRO A 1 109 ? 17.336 -9.905 2.154 1.00 97.69 109 PRO A O 1
ATOM 856 N N . ASP A 1 110 ? 15.551 -9.486 0.862 1.00 96.81 110 ASP A N 1
ATOM 857 C CA . ASP A 1 110 ? 15.859 -8.110 0.474 1.00 96.81 110 ASP A CA 1
ATOM 858 C C . ASP A 1 110 ? 15.199 -7.072 1.396 1.00 96.81 110 ASP A C 1
ATOM 860 O O . ASP A 1 110 ? 15.217 -5.869 1.106 1.00 96.81 110 ASP A O 1
ATOM 864 N N . ALA A 1 111 ? 14.606 -7.528 2.505 1.00 97.50 111 ALA A N 1
ATOM 865 C CA . ALA A 1 111 ? 13.833 -6.663 3.363 1.00 97.50 111 ALA A CA 1
ATOM 866 C C . ALA A 1 111 ? 14.672 -5.571 4.028 1.00 97.50 111 ALA A C 1
ATOM 868 O O . ALA A 1 111 ? 15.794 -5.785 4.491 1.00 97.50 111 ALA A O 1
ATOM 869 N N . HIS A 1 112 ? 14.084 -4.384 4.101 1.00 97.00 112 HIS A N 1
ATOM 870 C CA . HIS A 1 112 ? 14.666 -3.217 4.747 1.00 97.00 112 HIS A CA 1
ATOM 871 C C . HIS A 1 112 ? 13.560 -2.258 5.194 1.00 97.00 112 HIS A C 1
ATOM 873 O O . HIS A 1 112 ? 12.381 -2.438 4.878 1.00 97.00 112 HIS A O 1
ATOM 879 N N . ILE A 1 113 ? 13.946 -1.244 5.968 1.00 96.75 113 ILE A N 1
ATOM 880 C CA . ILE A 1 113 ? 13.017 -0.268 6.541 1.00 96.75 113 ILE A CA 1
ATOM 881 C C . ILE A 1 113 ? 12.178 0.385 5.434 1.00 96.75 113 ILE A C 1
ATOM 883 O O . ILE A 1 113 ? 12.711 0.963 4.487 1.00 96.75 113 ILE A O 1
ATOM 887 N N . GLY A 1 114 ? 10.858 0.307 5.594 1.00 93.75 114 GLY A N 1
ATOM 888 C CA . GLY A 1 114 ? 9.858 0.964 4.760 1.00 93.75 114 GLY A CA 1
ATOM 889 C C . GLY A 1 114 ? 9.040 1.987 5.551 1.00 93.75 114 GLY A C 1
ATOM 890 O O . GLY A 1 114 ? 9.524 2.594 6.509 1.00 93.75 114 GLY A O 1
ATOM 891 N N . TYR A 1 115 ? 7.775 2.168 5.168 1.00 91.44 115 TYR A N 1
ATOM 892 C CA . TYR A 1 115 ? 6.831 3.061 5.845 1.00 91.44 115 TYR A CA 1
ATOM 893 C C . TYR A 1 115 ? 5.618 2.261 6.337 1.00 91.44 115 TYR A C 1
ATOM 895 O O . TYR A 1 115 ? 4.742 1.893 5.559 1.00 91.44 115 TYR A O 1
ATOM 903 N N . GLY A 1 116 ? 5.575 1.974 7.640 1.00 88.75 116 GLY A N 1
ATOM 904 C CA . GLY A 1 116 ? 4.551 1.124 8.259 1.00 88.75 116 GLY A CA 1
ATOM 905 C C . GLY A 1 116 ? 4.874 -0.369 8.153 1.00 88.75 116 GLY A C 1
ATOM 906 O O . GLY A 1 116 ? 5.080 -1.010 9.177 1.00 88.75 116 GLY A O 1
ATOM 907 N N . LEU A 1 117 ? 4.975 -0.897 6.931 1.00 95.31 117 LEU A N 1
ATOM 908 C CA . LEU A 1 117 ? 5.473 -2.249 6.637 1.00 95.31 117 LEU A CA 1
ATOM 909 C C . LEU A 1 117 ? 6.897 -2.146 6.047 1.00 95.31 117 LEU A C 1
ATOM 911 O O . LEU A 1 117 ? 7.164 -1.174 5.327 1.00 95.31 117 LEU A O 1
ATOM 915 N N . PRO A 1 118 ? 7.821 -3.092 6.316 1.00 96.94 118 PRO A N 1
ATOM 916 C CA . PRO A 1 118 ? 9.114 -3.089 5.639 1.00 96.94 118 PRO A CA 1
ATOM 917 C C . PRO A 1 118 ? 8.946 -3.335 4.138 1.00 96.94 118 PRO A C 1
ATOM 919 O O . PRO A 1 118 ? 8.059 -4.078 3.709 1.00 96.94 118 PRO A O 1
ATOM 922 N N . ILE A 1 119 ? 9.839 -2.756 3.331 1.00 96.50 119 ILE A N 1
ATOM 923 C CA . ILE A 1 119 ? 9.998 -3.201 1.941 1.00 96.50 119 ILE A CA 1
ATOM 924 C C . ILE A 1 119 ? 10.467 -4.658 1.999 1.00 96.50 119 ILE A C 1
ATOM 926 O O . ILE A 1 119 ? 11.251 -5.005 2.877 1.00 96.50 119 ILE A O 1
ATOM 930 N N . GLY A 1 120 ? 9.933 -5.524 1.133 1.00 96.12 120 GLY A N 1
ATOM 931 C CA . GLY A 1 120 ? 10.137 -6.977 1.226 1.00 96.12 120 GLY A CA 1
ATOM 932 C C . GLY A 1 120 ? 9.284 -7.664 2.307 1.00 96.12 120 GLY A C 1
ATOM 933 O O . GLY A 1 120 ? 9.424 -8.864 2.530 1.00 96.12 120 GLY A O 1
ATOM 934 N N . GLY A 1 121 ? 8.389 -6.942 2.988 1.00 96.81 121 GLY A N 1
ATOM 935 C CA . GLY A 1 121 ? 7.376 -7.524 3.868 1.00 96.81 121 GLY A CA 1
ATOM 936 C C . GLY A 1 121 ? 6.153 -8.020 3.096 1.00 96.81 121 GLY A C 1
ATOM 937 O O . GLY A 1 121 ? 5.694 -7.384 2.149 1.00 96.81 121 GLY A O 1
ATOM 938 N N . VAL A 1 122 ? 5.588 -9.143 3.529 1.00 97.62 122 VAL A N 1
ATOM 939 C CA . VAL A 1 122 ? 4.319 -9.687 3.039 1.00 97.62 122 VAL A CA 1
ATOM 940 C C . VAL A 1 122 ? 3.376 -9.813 4.226 1.00 97.62 122 VAL A C 1
ATOM 942 O O . VAL A 1 122 ? 3.676 -10.524 5.184 1.00 97.62 122 VAL A O 1
ATOM 945 N N . LEU A 1 123 ? 2.229 -9.144 4.148 1.00 97.50 123 LEU A N 1
ATOM 946 C CA . LEU A 1 123 ? 1.177 -9.197 5.157 1.00 97.50 123 LEU A CA 1
ATOM 947 C C . LEU A 1 123 ? -0.132 -9.627 4.490 1.00 97.50 123 LEU A C 1
ATOM 949 O O . LEU A 1 123 ? -0.656 -8.923 3.629 1.00 97.50 123 LEU A O 1
ATOM 953 N N . ALA A 1 124 ? -0.656 -10.780 4.890 1.00 97.19 124 ALA A N 1
ATOM 954 C CA . ALA A 1 124 ? -1.999 -11.207 4.534 1.00 97.19 124 ALA A CA 1
ATOM 955 C C . ALA A 1 124 ? -2.988 -10.626 5.549 1.00 97.19 124 ALA A C 1
ATOM 957 O O . ALA A 1 124 ? -2.833 -10.825 6.756 1.00 97.19 124 ALA A O 1
ATOM 958 N N . SER A 1 125 ? -4.003 -9.920 5.054 1.00 95.38 125 SER A N 1
ATOM 959 C CA . SER A 1 125 ? -5.055 -9.311 5.864 1.00 95.38 125 SER A CA 1
ATOM 960 C C . SER A 1 125 ? -6.439 -9.809 5.465 1.00 95.38 125 SER A C 1
ATOM 962 O O . SER A 1 125 ? -6.716 -10.002 4.283 1.00 95.38 125 SER A O 1
ATOM 964 N N . GLN A 1 126 ? -7.315 -9.980 6.449 1.00 95.12 126 GLN A N 1
ATOM 965 C CA . GLN A 1 126 ? -8.693 -10.418 6.254 1.00 95.12 126 GLN A CA 1
ATOM 966 C C . GLN A 1 126 ? -9.650 -9.217 6.262 1.00 95.12 126 GLN A C 1
ATOM 968 O O . GLN A 1 126 ? -9.597 -8.390 7.169 1.00 95.12 126 GLN A O 1
ATOM 973 N N . ASP A 1 127 ? -10.503 -9.114 5.237 1.00 94.75 127 ASP A N 1
ATOM 974 C CA . ASP A 1 127 ? -11.587 -8.119 5.097 1.00 94.75 127 ASP A CA 1
ATOM 975 C C . ASP A 1 127 ? -11.177 -6.635 5.168 1.00 94.75 127 ASP A C 1
ATOM 977 O O . ASP A 1 127 ? -12.023 -5.743 5.262 1.00 94.75 127 ASP A O 1
ATOM 981 N N . VAL A 1 128 ? -9.879 -6.343 5.064 1.00 94.38 128 VAL A N 1
ATOM 982 C CA . VAL A 1 128 ? -9.341 -4.979 5.058 1.00 94.38 128 VAL A CA 1
ATOM 983 C C . VAL A 1 128 ? -8.247 -4.817 4.013 1.00 94.38 128 VAL A C 1
ATOM 985 O O . VAL A 1 128 ? -7.524 -5.758 3.681 1.00 94.38 128 VAL A O 1
ATOM 988 N N . VAL A 1 129 ? -8.088 -3.579 3.547 1.00 92.88 129 VAL A N 1
ATOM 989 C CA . VAL A 1 129 ? -6.951 -3.136 2.739 1.00 92.88 129 VAL A CA 1
ATOM 990 C C . VAL A 1 129 ? -6.169 -2.116 3.551 1.00 92.88 129 VAL A C 1
ATOM 992 O O . VAL A 1 129 ? -6.748 -1.180 4.100 1.00 92.88 129 VAL A O 1
ATOM 995 N N . ILE A 1 130 ? -4.849 -2.281 3.605 1.00 93.12 130 ILE A N 1
ATOM 996 C CA . ILE A 1 130 ? -3.942 -1.389 4.330 1.00 93.12 130 ILE A CA 1
ATOM 997 C C . ILE A 1 130 ? -3.088 -0.658 3.283 1.00 93.12 130 ILE A C 1
ATOM 999 O O . ILE A 1 130 ? -2.113 -1.231 2.803 1.00 93.12 130 ILE A O 1
ATOM 1003 N N . PRO A 1 131 ? -3.414 0.591 2.892 1.00 90.69 131 PRO A N 1
ATOM 1004 C CA . PRO A 1 131 ? -2.726 1.272 1.788 1.00 90.69 131 PRO A CA 1
ATOM 1005 C C . PRO A 1 131 ? -1.207 1.372 1.972 1.00 90.69 131 PRO A C 1
ATOM 1007 O O . PRO A 1 131 ? -0.448 1.156 1.032 1.00 90.69 131 PRO A O 1
ATOM 1010 N N . TYR A 1 132 ? -0.750 1.622 3.201 1.00 88.88 132 TYR A N 1
ATOM 1011 C CA . TYR A 1 132 ? 0.681 1.693 3.507 1.00 88.88 132 TYR A CA 1
ATOM 1012 C C . TYR A 1 132 ? 1.401 0.338 3.429 1.00 88.88 132 TYR A C 1
ATOM 1014 O O . TYR A 1 132 ? 2.614 0.324 3.262 1.00 88.88 132 TYR A O 1
ATOM 1022 N N . ALA A 1 133 ? 0.676 -0.785 3.474 1.00 91.75 133 ALA A N 1
ATOM 1023 C CA . ALA A 1 133 ? 1.239 -2.111 3.213 1.00 91.75 133 ALA A CA 1
ATOM 1024 C C . ALA A 1 133 ? 1.411 -2.399 1.708 1.00 91.75 133 ALA A C 1
ATOM 1026 O O . ALA A 1 133 ? 2.125 -3.329 1.351 1.00 91.75 133 ALA A O 1
ATOM 1027 N N . VAL A 1 134 ? 0.776 -1.613 0.825 1.00 93.25 134 VAL A N 1
ATOM 1028 C CA . VAL A 1 134 ? 0.944 -1.715 -0.638 1.00 93.25 134 VAL A CA 1
ATOM 1029 C C . VAL A 1 134 ? 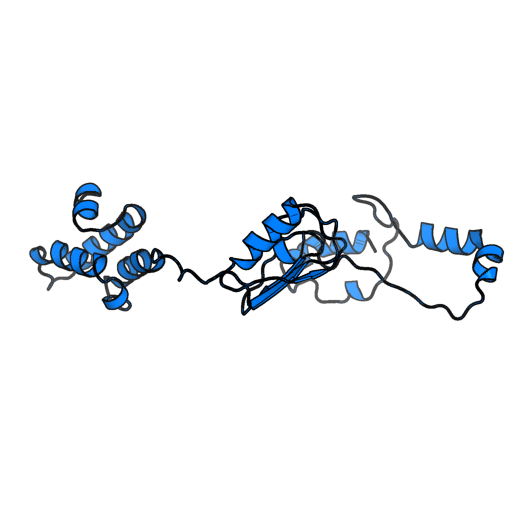2.152 -0.902 -1.108 1.00 93.25 134 VAL A C 1
ATOM 1031 O O . VAL A 1 134 ? 2.911 -1.355 -1.960 1.00 93.25 134 VAL A O 1
ATOM 1034 N N . GLY A 1 135 ? 2.333 0.294 -0.544 1.00 91.94 135 GLY A N 1
ATOM 1035 C CA . GLY A 1 135 ? 3.384 1.237 -0.924 1.00 91.94 135 GLY A CA 1
ATOM 1036 C C . GLY A 1 135 ? 2.858 2.440 -1.713 1.00 91.94 135 GLY A C 1
ATOM 1037 O O . GLY A 1 135 ? 1.728 2.459 -2.197 1.00 91.94 135 GLY A O 1
ATOM 1038 N N . VAL A 1 136 ? 3.687 3.483 -1.802 1.00 91.31 136 VAL A N 1
ATOM 1039 C CA . VAL A 1 136 ? 3.317 4.757 -2.449 1.00 91.31 136 VAL A CA 1
ATOM 1040 C C . VAL A 1 136 ? 3.355 4.648 -3.976 1.00 91.31 136 VAL A C 1
ATOM 1042 O O . VAL A 1 136 ? 2.499 5.218 -4.651 1.00 91.31 136 VAL A O 1
ATOM 1045 N N . ASP A 1 137 ? 4.320 3.898 -4.520 1.00 91.38 137 ASP A N 1
ATOM 1046 C CA . ASP A 1 137 ? 4.408 3.588 -5.951 1.00 91.38 137 ASP A CA 1
ATOM 1047 C C . ASP A 1 137 ? 3.603 2.318 -6.263 1.00 91.38 137 ASP A C 1
ATOM 1049 O O . ASP A 1 137 ? 4.124 1.201 -6.343 1.00 91.38 137 ASP A O 1
ATOM 1053 N N . ILE A 1 138 ? 2.282 2.488 -6.333 1.00 91.44 138 ILE A N 1
ATOM 1054 C CA . ILE A 1 138 ? 1.341 1.380 -6.495 1.00 91.44 138 ILE A CA 1
ATOM 1055 C C . ILE A 1 138 ? 1.597 0.673 -7.826 1.00 91.44 138 ILE A C 1
ATOM 1057 O O . ILE A 1 138 ? 1.562 1.277 -8.896 1.00 91.44 138 ILE A O 1
ATOM 1061 N N . ALA A 1 139 ? 1.764 -0.648 -7.740 1.00 89.44 139 ALA A N 1
ATOM 1062 C CA . ALA A 1 139 ? 2.046 -1.529 -8.868 1.00 89.44 139 ALA A CA 1
ATOM 1063 C C . ALA A 1 139 ? 3.410 -1.295 -9.549 1.00 89.44 139 ALA A C 1
ATOM 1065 O O . ALA A 1 139 ? 3.580 -1.685 -10.711 1.00 89.44 139 ALA A O 1
ATOM 1066 N N . CYS A 1 140 ? 4.386 -0.739 -8.817 1.00 94.25 140 CYS A N 1
ATOM 1067 C CA . CYS A 1 140 ? 5.799 -0.800 -9.187 1.00 94.25 140 CYS A CA 1
ATOM 1068 C C . CYS A 1 140 ? 6.202 -2.259 -9.462 1.00 94.25 140 CYS A C 1
ATOM 1070 O O . CYS A 1 140 ? 5.949 -3.149 -8.647 1.00 94.25 140 CYS A O 1
ATOM 1072 N N . ARG A 1 141 ? 6.753 -2.534 -10.651 1.00 93.94 141 ARG A N 1
ATOM 1073 C CA . ARG A 1 141 ? 7.009 -3.905 -11.119 1.00 93.94 141 ARG A CA 1
ATOM 1074 C C . ARG A 1 141 ? 8.031 -3.961 -12.239 1.00 93.94 141 ARG A C 1
ATOM 1076 O O . ARG A 1 141 ? 8.268 -2.985 -12.946 1.00 93.94 141 ARG A O 1
ATOM 1083 N N . MET A 1 142 ? 8.520 -5.171 -12.474 1.00 95.12 142 MET A N 1
ATOM 1084 C CA . MET A 1 142 ? 9.300 -5.516 -13.655 1.00 95.12 142 MET A CA 1
ATOM 1085 C C . MET A 1 142 ? 8.388 -6.036 -14.771 1.00 95.12 142 MET A C 1
ATOM 1087 O O . MET A 1 142 ? 7.431 -6.769 -14.519 1.00 95.12 142 MET A O 1
ATOM 1091 N N . LYS A 1 143 ? 8.708 -5.684 -16.019 1.00 93.38 143 LYS A N 1
ATOM 1092 C CA . LYS A 1 143 ? 8.117 -6.275 -17.226 1.00 93.38 143 LYS A CA 1
ATOM 1093 C C . LYS A 1 143 ? 9.242 -6.827 -18.090 1.00 93.38 143 LYS A C 1
ATOM 1095 O O . LYS A 1 143 ? 10.202 -6.117 -18.368 1.00 93.38 143 LYS A O 1
ATOM 1100 N N . ILE A 1 144 ? 9.102 -8.075 -18.524 1.00 95.31 144 ILE A N 1
ATOM 1101 C CA . ILE A 1 144 ? 10.037 -8.726 -19.441 1.00 95.31 144 ILE A CA 1
ATOM 1102 C C . ILE A 1 144 ? 9.349 -8.971 -20.784 1.00 95.31 144 ILE A C 1
ATOM 1104 O O . ILE A 1 144 ? 8.210 -9.433 -20.830 1.00 95.31 144 ILE A O 1
ATOM 1108 N N . SER A 1 145 ? 10.046 -8.644 -21.870 1.00 91.62 145 SER A N 1
ATOM 1109 C CA . SER A 1 145 ? 9.645 -8.976 -23.237 1.00 91.62 145 SER A CA 1
ATOM 1110 C C . SER A 1 145 ? 10.677 -9.939 -23.809 1.00 91.62 145 SER A C 1
ATOM 1112 O O . SER A 1 145 ? 11.872 -9.655 -23.758 1.00 91.62 145 SER A O 1
ATOM 1114 N N . ILE A 1 146 ? 10.219 -11.068 -24.345 1.00 93.81 146 ILE A N 1
ATOM 1115 C CA . ILE A 1 146 ? 11.077 -12.071 -24.982 1.00 93.81 146 ILE A CA 1
ATOM 1116 C C . ILE A 1 146 ? 10.986 -11.863 -26.491 1.00 93.81 146 ILE A C 1
ATOM 1118 O O . ILE A 1 146 ? 9.887 -11.808 -27.041 1.00 93.81 146 ILE A O 1
ATOM 1122 N N . LEU A 1 147 ? 12.136 -11.715 -27.145 1.00 91.25 147 LEU A N 1
ATOM 1123 C CA . LEU A 1 147 ? 12.237 -11.493 -28.583 1.00 91.25 147 LEU A CA 1
ATOM 1124 C C . LEU A 1 147 ? 12.851 -12.728 -29.239 1.00 91.25 147 LEU A C 1
ATOM 1126 O O . LEU A 1 147 ? 13.871 -13.230 -28.771 1.00 91.25 147 LEU A O 1
ATOM 1130 N N . ASP A 1 148 ? 12.248 -13.184 -30.334 1.00 95.31 148 ASP A N 1
ATOM 1131 C CA . ASP A 1 148 ? 12.801 -14.255 -31.166 1.00 95.31 148 ASP A CA 1
ATOM 1132 C C . ASP A 1 148 ? 13.905 -13.687 -32.071 1.00 95.31 148 ASP A C 1
ATOM 1134 O O . ASP A 1 148 ? 13.702 -13.388 -33.249 1.00 95.31 148 ASP A O 1
ATOM 1138 N N . MET A 1 149 ? 15.060 -13.400 -31.469 1.00 94.94 149 MET A N 1
ATOM 1139 C CA . MET A 1 149 ? 16.213 -12.838 -32.166 1.00 94.94 149 MET A CA 1
ATOM 1140 C C . MET A 1 149 ? 17.542 -13.271 -31.528 1.00 94.94 149 MET A C 1
ATOM 1142 O O . MET A 1 149 ? 17.635 -13.353 -30.302 1.00 94.94 149 MET A O 1
ATOM 1146 N N . PRO A 1 150 ? 18.606 -13.476 -32.329 1.00 95.50 150 PRO A N 1
ATOM 1147 C CA . PRO A 1 150 ? 19.946 -13.734 -31.805 1.00 95.50 150 PRO A CA 1
ATOM 1148 C C . PRO A 1 150 ? 20.509 -12.530 -31.041 1.00 95.50 150 PRO A C 1
ATOM 1150 O O . PRO A 1 150 ? 20.336 -11.383 -31.474 1.00 95.50 150 PRO A O 1
ATOM 1153 N N . VAL A 1 151 ? 21.235 -12.791 -29.950 1.00 94.69 151 VAL A N 1
ATOM 1154 C CA . VAL A 1 151 ? 21.799 -11.767 -29.049 1.00 94.69 151 VAL A CA 1
ATOM 1155 C C . VAL A 1 151 ? 22.760 -10.830 -29.784 1.00 94.69 151 VAL A C 1
ATOM 1157 O O . VAL A 1 151 ? 22.737 -9.622 -29.561 1.00 94.69 151 VAL A O 1
ATOM 1160 N N . GLU A 1 152 ? 23.528 -11.346 -30.744 1.00 96.56 152 GLU A N 1
ATOM 1161 C CA . GLU A 1 152 ? 24.511 -10.589 -31.533 1.00 96.56 152 GLU A CA 1
ATOM 1162 C C . GLU A 1 152 ? 23.850 -9.470 -32.352 1.00 96.56 152 GLU A C 1
ATOM 1164 O O . GLU A 1 152 ? 24.499 -8.515 -32.785 1.00 96.56 152 GLU A O 1
ATOM 1169 N N . THR A 1 153 ? 22.539 -9.566 -32.585 1.00 94.69 153 THR A N 1
ATOM 1170 C CA . THR A 1 153 ? 21.771 -8.518 -33.259 1.00 94.69 153 THR A CA 1
ATOM 1171 C C . THR A 1 153 ? 21.751 -7.228 -32.442 1.00 94.69 153 THR A C 1
ATOM 1173 O O . THR A 1 153 ? 21.738 -6.149 -33.037 1.00 94.69 153 THR A O 1
ATOM 1176 N N . LEU A 1 154 ? 21.769 -7.318 -31.106 1.00 92.88 154 LEU A N 1
ATOM 1177 C CA . LEU A 1 154 ? 21.802 -6.150 -30.224 1.00 92.88 154 LEU A CA 1
ATOM 1178 C C . LEU A 1 154 ? 23.083 -5.339 -30.430 1.00 92.88 154 LEU A C 1
ATOM 1180 O O . LEU A 1 154 ? 23.023 -4.115 -30.456 1.00 92.88 154 LEU A O 1
ATOM 1184 N N . GLU A 1 155 ? 24.213 -6.007 -30.659 1.00 94.44 155 GLU A N 1
ATOM 1185 C CA . GLU A 1 155 ? 25.496 -5.353 -30.932 1.00 94.44 155 GLU A CA 1
ATOM 1186 C C . GLU A 1 155 ? 25.541 -4.792 -32.356 1.00 94.44 155 GLU A C 1
ATOM 1188 O O . GLU A 1 155 ? 25.842 -3.617 -32.566 1.00 94.44 155 GLU A O 1
ATOM 1193 N N . LYS A 1 156 ? 25.155 -5.602 -33.353 1.00 96.81 156 LYS A N 1
ATOM 1194 C CA . LYS A 1 156 ? 25.174 -5.206 -34.774 1.00 96.81 156 LYS A CA 1
ATOM 1195 C C . LYS A 1 156 ? 24.254 -4.027 -35.090 1.00 96.81 156 LYS A C 1
ATOM 1197 O O . LYS A 1 156 ? 24.473 -3.329 -36.076 1.00 96.81 156 LYS A O 1
ATOM 1202 N N . ARG A 1 157 ? 23.191 -3.840 -34.302 1.00 95.56 157 ARG A N 1
ATOM 1203 C CA . ARG A 1 157 ? 22.193 -2.771 -34.466 1.00 95.56 157 ARG A CA 1
ATOM 1204 C C . ARG A 1 157 ? 22.036 -1.934 -33.197 1.00 95.56 157 ARG A C 1
ATOM 1206 O O . ARG A 1 157 ? 20.950 -1.423 -32.930 1.00 95.56 157 ARG A O 1
ATOM 1213 N N . PHE A 1 158 ? 23.115 -1.773 -32.435 1.00 95.62 158 PHE A N 1
ATOM 1214 C CA . PHE A 1 158 ? 23.098 -1.080 -31.148 1.00 95.62 158 PHE A CA 1
ATOM 1215 C C . PHE A 1 158 ? 22.457 0.309 -31.223 1.00 95.62 158 PHE A C 1
ATOM 1217 O O . PHE A 1 158 ? 21.533 0.605 -30.466 1.00 95.62 158 PHE A O 1
ATOM 1224 N N . ASP A 1 159 ? 22.876 1.135 -32.187 1.00 97.44 159 ASP A N 1
ATOM 1225 C CA . ASP A 1 159 ? 22.341 2.490 -32.357 1.00 97.44 159 ASP A CA 1
ATOM 1226 C C . ASP A 1 159 ? 20.835 2.495 -32.633 1.00 97.44 159 ASP A C 1
ATOM 1228 O O . ASP A 1 159 ? 20.117 3.351 -32.125 1.00 97.44 159 ASP A O 1
ATOM 1232 N N . HIS A 1 160 ? 20.336 1.525 -33.402 1.00 95.31 160 HIS A N 1
ATOM 1233 C CA . HIS A 1 160 ? 18.911 1.415 -33.700 1.00 95.31 160 HIS A CA 1
ATOM 1234 C C . HIS A 1 160 ? 18.097 1.155 -32.427 1.00 95.31 160 HIS A C 1
ATOM 1236 O O . HIS A 1 160 ? 17.122 1.861 -32.172 1.00 95.31 160 HIS A O 1
ATOM 1242 N N . TYR A 1 161 ? 18.516 0.190 -31.604 1.00 93.75 161 TYR A N 1
ATOM 1243 C CA . TYR A 1 161 ? 17.804 -0.150 -30.371 1.00 93.75 161 TYR A CA 1
ATOM 1244 C C . TYR A 1 161 ? 17.965 0.912 -29.286 1.00 93.75 161 TYR A C 1
ATOM 1246 O O . TYR A 1 161 ? 16.983 1.249 -28.626 1.00 93.75 161 TYR A O 1
ATOM 1254 N N . ARG A 1 162 ? 19.158 1.502 -29.141 1.00 94.75 162 ARG A N 1
ATOM 1255 C CA . ARG A 1 162 ? 19.367 2.642 -28.241 1.00 94.75 162 ARG A CA 1
ATOM 1256 C C . ARG A 1 162 ? 18.442 3.798 -28.619 1.00 94.75 162 ARG A C 1
ATOM 1258 O O . ARG A 1 162 ? 17.691 4.268 -27.772 1.00 94.75 162 ARG A O 1
ATOM 1265 N N . ASN A 1 163 ? 18.426 4.195 -29.893 1.00 94.75 163 ASN A N 1
ATOM 1266 C CA . ASN A 1 163 ? 17.561 5.277 -30.361 1.00 94.75 163 ASN A CA 1
ATOM 1267 C C . ASN A 1 163 ? 16.073 4.935 -30.173 1.00 94.75 163 ASN A C 1
ATOM 1269 O O . ASN A 1 163 ? 15.280 5.822 -29.867 1.00 94.75 163 ASN A O 1
ATOM 1273 N N . ALA A 1 164 ? 15.670 3.672 -30.347 1.00 92.12 164 ALA A N 1
ATOM 1274 C CA . ALA A 1 164 ? 14.299 3.244 -30.075 1.00 92.12 164 ALA A CA 1
ATOM 1275 C C . ALA A 1 164 ? 13.935 3.407 -28.588 1.00 92.12 164 ALA A C 1
ATOM 1277 O O . ALA A 1 164 ? 12.875 3.951 -28.282 1.00 92.12 164 ALA A O 1
ATOM 1278 N N . LEU A 1 165 ? 14.825 3.015 -27.668 1.00 91.56 165 LEU A N 1
ATOM 1279 C CA . LEU A 1 165 ? 14.625 3.180 -26.224 1.00 91.56 165 LEU A CA 1
ATOM 1280 C C . LEU A 1 165 ? 14.578 4.656 -25.812 1.00 91.56 165 LEU A C 1
ATOM 1282 O O . LEU A 1 165 ? 13.664 5.055 -25.095 1.00 91.56 165 LEU A O 1
ATOM 1286 N N . GLU A 1 166 ? 15.515 5.473 -26.292 1.00 90.12 166 GLU A N 1
ATOM 1287 C CA . GLU A 1 166 ? 15.607 6.903 -25.959 1.00 90.12 166 GLU A CA 1
ATOM 1288 C C . GLU A 1 166 ? 14.426 7.722 -26.500 1.00 90.12 166 GLU A C 1
ATOM 1290 O O . GLU A 1 166 ? 13.992 8.696 -25.880 1.00 90.12 166 GLU A O 1
ATOM 1295 N N . ASN A 1 167 ? 13.888 7.339 -27.661 1.00 87.81 167 ASN A N 1
ATOM 1296 C CA . ASN A 1 167 ? 12.734 8.017 -28.248 1.00 87.81 167 ASN A CA 1
ATOM 1297 C C . ASN A 1 167 ? 11.402 7.499 -27.693 1.00 87.81 167 ASN A C 1
ATOM 1299 O O . ASN A 1 167 ? 10.461 8.288 -27.568 1.00 87.81 167 ASN A O 1
ATOM 1303 N N . GLY A 1 168 ? 11.336 6.206 -27.363 1.00 87.50 168 GLY A N 1
ATOM 1304 C CA . GLY A 1 168 ? 10.148 5.532 -26.839 1.00 87.50 168 GLY A CA 1
ATOM 1305 C C . GLY A 1 168 ? 9.979 5.609 -25.320 1.00 87.50 168 GLY A C 1
ATOM 1306 O O . GLY A 1 168 ? 8.903 5.288 -24.832 1.00 87.50 168 GLY A O 1
ATOM 1307 N N . THR A 1 169 ? 10.997 6.054 -24.576 1.00 88.56 169 THR A N 1
ATOM 1308 C CA . THR A 1 169 ? 10.965 6.136 -23.106 1.00 88.56 169 THR A CA 1
ATOM 1309 C C . THR A 1 169 ? 11.306 7.544 -22.631 1.00 88.56 169 THR A C 1
ATOM 1311 O O . THR A 1 169 ? 12.151 8.230 -23.208 1.00 88.56 169 THR A O 1
ATOM 1314 N N . ARG A 1 170 ? 10.676 7.987 -21.540 1.00 88.56 170 ARG A N 1
ATOM 1315 C CA . ARG A 1 170 ? 11.014 9.238 -20.851 1.00 88.56 170 ARG A CA 1
ATOM 1316 C C . ARG A 1 170 ? 11.415 8.939 -19.414 1.00 88.56 170 ARG A C 1
ATOM 1318 O O . ARG A 1 170 ? 10.696 8.256 -18.695 1.00 88.56 170 ARG A O 1
ATOM 1325 N N . PHE A 1 171 ? 12.559 9.479 -19.003 1.00 88.75 171 PHE A N 1
ATOM 1326 C CA . PHE A 1 171 ? 13.084 9.367 -17.643 1.00 88.75 171 PHE A CA 1
ATOM 1327 C C . PHE A 1 171 ? 13.044 10.730 -16.951 1.00 88.75 171 PHE A C 1
ATOM 1329 O O . PHE A 1 171 ? 13.171 11.765 -17.608 1.00 88.75 171 PHE A O 1
ATOM 1336 N N . GLY A 1 172 ? 12.904 10.732 -15.627 1.00 89.31 172 GLY A N 1
ATOM 1337 C CA . GLY A 1 172 ? 12.931 11.940 -14.799 1.00 89.31 172 GLY A CA 1
ATOM 1338 C C . GLY A 1 172 ? 11.554 12.424 -14.342 1.00 89.31 172 GLY A C 1
ATOM 1339 O O . GLY A 1 172 ? 10.532 12.219 -14.999 1.00 89.31 172 GLY A O 1
ATOM 1340 N N . VAL A 1 173 ? 11.538 13.068 -13.174 1.00 88.88 173 VAL A N 1
ATOM 1341 C CA . VAL A 1 173 ? 10.318 13.606 -12.563 1.00 88.88 173 VAL A CA 1
ATOM 1342 C C . VAL A 1 173 ? 9.746 14.708 -13.451 1.00 88.88 173 VAL A C 1
ATOM 1344 O O . VAL A 1 173 ? 10.442 15.657 -13.799 1.00 88.88 173 VAL A O 1
ATOM 1347 N N . GLY A 1 174 ? 8.466 14.586 -13.803 1.00 88.69 174 GLY A N 1
ATOM 1348 C CA . GLY A 1 174 ? 7.769 15.574 -14.632 1.00 88.69 174 GLY A CA 1
ATOM 1349 C C . GLY A 1 174 ? 8.074 15.486 -16.130 1.00 88.69 174 GLY A C 1
ATOM 1350 O O . GLY A 1 174 ? 7.563 16.304 -16.890 1.00 88.69 174 GLY A O 1
ATOM 1351 N N . SER A 1 175 ? 8.864 14.504 -16.569 1.00 90.94 175 SER A N 1
ATOM 1352 C CA . SER A 1 175 ? 9.121 14.279 -17.990 1.00 90.94 175 SER A CA 1
ATOM 1353 C C . SER A 1 175 ? 7.852 13.849 -18.729 1.00 90.94 175 SER A C 1
ATOM 1355 O O . SER A 1 175 ? 7.053 13.060 -18.222 1.00 90.94 175 SER A O 1
ATOM 1357 N N . VAL A 1 176 ? 7.690 14.370 -19.945 1.00 92.25 176 VAL A N 1
ATOM 1358 C CA . VAL A 1 176 ? 6.538 14.140 -20.829 1.00 92.25 176 VAL A CA 1
ATOM 1359 C C . VAL A 1 176 ? 7.009 13.876 -22.259 1.00 92.25 176 VAL A C 1
ATOM 1361 O O . VAL A 1 176 ? 8.115 14.272 -22.649 1.00 92.25 176 VAL A O 1
ATOM 1364 N N . HIS A 1 177 ? 6.174 13.227 -23.065 1.00 89.94 177 HIS A N 1
ATOM 1365 C CA . HIS A 1 177 ? 6.397 13.119 -24.500 1.00 89.94 177 HIS A CA 1
ATOM 1366 C C . HIS A 1 177 ? 6.007 14.430 -25.197 1.00 89.94 177 HIS A C 1
ATOM 1368 O O . HIS A 1 177 ? 4.967 15.020 -24.927 1.00 89.94 177 HIS A O 1
ATOM 1374 N N . LYS A 1 178 ? 6.835 14.893 -26.147 1.00 86.75 178 LYS A N 1
ATOM 1375 C CA . LYS A 1 178 ? 6.500 16.069 -26.982 1.00 86.75 178 LYS A CA 1
ATOM 1376 C C . LYS A 1 178 ? 5.263 15.827 -27.852 1.00 86.75 178 LYS A C 1
ATOM 1378 O O . LYS A 1 178 ? 4.539 16.763 -28.168 1.00 86.75 178 LYS A O 1
ATOM 1383 N N . LYS A 1 179 ? 5.085 14.581 -28.291 1.00 87.56 179 LYS A N 1
ATOM 1384 C CA . LYS A 1 179 ? 3.912 14.096 -29.014 1.00 87.56 179 LYS A CA 1
ATOM 1385 C C . LYS A 1 179 ? 3.371 12.902 -28.233 1.00 87.56 179 LYS A C 1
ATOM 1387 O O . LYS A 1 179 ? 4.122 11.926 -28.136 1.00 87.56 179 LYS A O 1
ATOM 1392 N N . PRO A 1 180 ? 2.141 12.980 -27.701 1.00 85.88 180 PRO A N 1
ATOM 1393 C CA . PRO A 1 180 ? 1.541 11.858 -27.001 1.00 85.88 180 PRO A CA 1
ATOM 1394 C C . PRO A 1 180 ? 1.544 10.592 -27.862 1.00 85.88 180 PRO A C 1
ATOM 1396 O O . PRO A 1 180 ? 1.264 10.668 -29.062 1.00 85.88 180 PRO A O 1
ATOM 1399 N N . GLN A 1 181 ? 1.898 9.457 -27.273 1.00 88.31 181 GLN A N 1
ATOM 1400 C CA . GLN A 1 181 ? 1.794 8.139 -27.884 1.00 88.31 181 GLN A CA 1
ATOM 1401 C C . GLN A 1 181 ? 0.367 7.597 -27.739 1.00 88.31 181 GLN A C 1
ATOM 1403 O O . GLN A 1 181 ? -0.317 7.798 -26.730 1.00 88.31 181 GLN A O 1
ATOM 1408 N N . ASP A 1 182 ? -0.086 6.865 -28.752 1.00 90.31 182 ASP A N 1
ATOM 1409 C CA . ASP A 1 182 ? -1.347 6.140 -28.668 1.00 90.31 182 ASP A CA 1
ATOM 1410 C C . ASP A 1 182 ? -1.168 4.861 -27.853 1.00 90.31 182 ASP A C 1
ATOM 1412 O O . ASP A 1 182 ? -0.222 4.095 -28.047 1.00 90.31 182 ASP A O 1
ATOM 1416 N N . HIS A 1 183 ? -2.075 4.648 -26.902 1.00 92.81 183 HIS A N 1
ATOM 1417 C CA . HIS A 1 183 ? -2.035 3.508 -25.999 1.00 92.81 183 HIS A CA 1
ATOM 1418 C C . HIS A 1 183 ? -3.465 3.133 -25.574 1.00 92.81 183 HIS A C 1
ATOM 1420 O O . HIS A 1 183 ? -4.193 4.029 -25.139 1.00 92.81 183 HIS A O 1
ATOM 1426 N N . PRO A 1 184 ? -3.848 1.837 -25.597 1.00 95.25 184 PRO A N 1
ATOM 1427 C CA . PRO A 1 184 ? -5.216 1.392 -25.291 1.00 95.25 184 PRO A CA 1
ATOM 1428 C C . PRO A 1 184 ? -5.748 1.842 -23.925 1.00 95.25 184 PRO A C 1
ATOM 1430 O O . PRO A 1 184 ? -6.937 2.066 -23.758 1.00 95.25 184 PRO A O 1
ATOM 1433 N N . VAL A 1 185 ? -4.862 2.047 -22.942 1.00 93.31 185 VAL A N 1
ATOM 1434 C CA . VAL A 1 185 ? -5.249 2.576 -21.617 1.00 93.31 185 VAL A CA 1
ATOM 1435 C C . VAL A 1 185 ? -5.992 3.914 -21.696 1.00 93.31 185 VAL A C 1
ATOM 1437 O O . VAL A 1 185 ? -6.745 4.242 -20.788 1.00 93.31 185 VAL A O 1
ATOM 1440 N N . MET A 1 186 ? -5.790 4.709 -22.751 1.00 95.25 186 MET A N 1
ATOM 1441 C CA . MET A 1 186 ? -6.474 5.995 -22.907 1.00 95.25 186 MET A CA 1
ATOM 1442 C C . MET A 1 186 ? -7.943 5.851 -23.324 1.00 95.25 186 MET A C 1
ATOM 1444 O O . MET A 1 186 ? -8.706 6.804 -23.132 1.00 95.25 186 MET A O 1
ATOM 1448 N N . ASP A 1 187 ? -8.322 4.671 -23.821 1.00 95.31 187 ASP A N 1
ATOM 1449 C CA . ASP A 1 187 ? -9.683 4.307 -24.225 1.00 95.31 187 ASP A CA 1
ATOM 1450 C C . ASP A 1 187 ? -10.496 3.698 -23.065 1.00 95.31 187 ASP A C 1
ATOM 1452 O O . ASP A 1 187 ? -11.715 3.568 -23.165 1.00 95.31 187 ASP A O 1
ATOM 1456 N N . GLU A 1 188 ? -9.836 3.360 -21.952 1.00 96.25 188 GLU A N 1
ATOM 1457 C CA . GLU A 1 188 ? -10.468 2.832 -20.737 1.00 96.25 188 GLU A CA 1
ATOM 1458 C C . GLU A 1 188 ? -11.317 3.889 -20.002 1.00 96.25 188 GLU A C 1
ATOM 1460 O O . GLU A 1 188 ? -11.215 5.100 -20.233 1.00 96.25 188 GLU A O 1
ATOM 1465 N N . ASP A 1 189 ? -12.145 3.446 -19.051 1.00 96.81 189 ASP A N 1
ATOM 1466 C CA . ASP A 1 189 ? -12.945 4.352 -18.222 1.00 96.81 189 ASP A CA 1
ATOM 1467 C C . ASP A 1 189 ? -12.105 5.056 -17.137 1.00 96.81 189 ASP A C 1
ATOM 1469 O O . ASP A 1 189 ? -11.932 4.583 -16.013 1.00 96.81 189 ASP A O 1
ATOM 1473 N N . TRP A 1 190 ? -11.631 6.260 -17.457 1.00 96.88 190 TRP A N 1
ATOM 1474 C CA . TRP A 1 190 ? -10.943 7.156 -16.518 1.00 96.88 190 TRP A CA 1
ATOM 1475 C C . TRP A 1 190 ? -11.879 7.862 -15.524 1.00 96.88 190 TRP A C 1
ATOM 1477 O O . TRP A 1 190 ? -11.414 8.667 -14.721 1.00 96.88 190 TRP A O 1
ATOM 1487 N N . SER A 1 191 ? -13.194 7.631 -15.575 1.00 96.56 191 SER A N 1
ATOM 1488 C CA . SER A 1 191 ? -14.164 8.256 -14.669 1.00 96.56 191 SER A CA 1
ATOM 1489 C C . SER A 1 191 ? -14.486 7.418 -13.428 1.00 96.56 191 SER A C 1
ATOM 1491 O O . SER A 1 191 ? -15.124 7.942 -12.510 1.00 96.56 191 SER A O 1
ATOM 1493 N N . VAL A 1 192 ? -13.960 6.187 -13.355 1.00 96.25 192 VAL A N 1
ATOM 1494 C CA . VAL A 1 192 ? -14.161 5.222 -12.259 1.00 96.25 192 VAL A CA 1
ATOM 1495 C C . VAL A 1 192 ? -13.899 5.808 -10.869 1.00 96.25 192 VAL A C 1
ATOM 1497 O O . VAL A 1 192 ? -14.570 5.460 -9.899 1.00 96.25 192 VAL A O 1
ATOM 1500 N N . THR A 1 193 ? -12.951 6.743 -10.747 1.00 95.75 193 THR A N 1
ATOM 1501 C CA . THR A 1 193 ? -12.723 7.504 -9.515 1.00 95.75 193 THR A CA 1
ATOM 1502 C C . THR A 1 193 ? -12.409 8.965 -9.818 1.00 95.75 193 THR A C 1
ATOM 1504 O O . THR A 1 193 ? -12.016 9.337 -10.923 1.00 95.75 193 THR A O 1
ATOM 1507 N N . ARG A 1 194 ? -12.526 9.833 -8.807 1.00 96.50 194 ARG A N 1
ATOM 1508 C CA . ARG A 1 194 ? -12.049 11.220 -8.919 1.00 96.50 194 ARG A CA 1
ATOM 1509 C C . ARG A 1 194 ? -10.549 11.282 -9.239 1.00 96.50 194 ARG A C 1
ATOM 1511 O O . ARG A 1 194 ? -10.149 12.070 -10.084 1.00 96.50 194 ARG A O 1
ATOM 1518 N N . ILE A 1 195 ? -9.751 10.425 -8.596 1.00 93.56 195 ILE A N 1
ATOM 1519 C CA . ILE A 1 195 ? -8.288 10.395 -8.734 1.00 93.56 195 ILE A CA 1
ATOM 1520 C C . ILE A 1 195 ? -7.877 10.037 -10.163 1.00 93.56 195 ILE A C 1
ATOM 1522 O O . ILE A 1 195 ? -7.025 10.711 -10.734 1.00 93.56 195 ILE A O 1
ATOM 1526 N N . THR A 1 196 ? -8.476 8.999 -10.750 1.00 94.81 196 THR A N 1
ATOM 1527 C CA . THR A 1 196 ? -8.186 8.611 -12.140 1.00 94.81 196 THR A CA 1
ATOM 1528 C C . THR A 1 196 ? -8.552 9.744 -13.093 1.00 94.81 196 THR A C 1
ATOM 1530 O O . THR A 1 196 ? -7.695 10.199 -13.848 1.00 94.81 196 THR A O 1
ATOM 1533 N N . ARG A 1 197 ? -9.756 10.312 -12.962 1.00 96.56 197 ARG A N 1
ATOM 1534 C CA . ARG A 1 197 ? -10.215 11.428 -13.800 1.00 96.56 197 ARG A CA 1
ATOM 1535 C C . ARG A 1 197 ? -9.280 12.636 -13.750 1.00 96.56 197 ARG A C 1
ATOM 1537 O O . ARG A 1 197 ? -8.925 13.169 -14.795 1.00 96.56 197 ARG A O 1
ATOM 1544 N N . GLU A 1 198 ? -8.863 13.046 -12.554 1.00 97.06 198 GLU A N 1
ATOM 1545 C CA . GLU A 1 198 ? -7.955 14.186 -12.350 1.00 97.06 198 GLU A CA 1
ATOM 1546 C C . GLU A 1 198 ? -6.540 13.935 -12.899 1.00 97.06 198 GLU A C 1
ATOM 1548 O O . GLU A 1 198 ? -5.827 14.886 -13.209 1.00 97.06 198 GLU A O 1
ATOM 1553 N N . ASN A 1 199 ? -6.126 12.673 -13.055 1.00 94.88 199 ASN A N 1
ATOM 1554 C C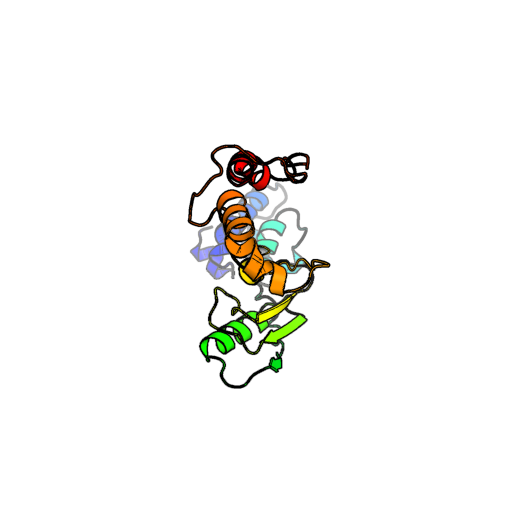A . ASN A 1 199 ? -4.798 12.309 -13.556 1.00 94.88 199 ASN A CA 1
ATOM 1555 C C . ASN A 1 199 ? -4.774 11.896 -15.039 1.00 94.88 199 ASN A C 1
ATOM 1557 O O . ASN A 1 199 ? -3.694 11.589 -15.546 1.00 94.88 199 ASN A O 1
ATOM 1561 N N . LYS A 1 200 ? -5.907 11.918 -15.759 1.00 95.06 200 LYS A N 1
ATOM 1562 C CA . LYS A 1 200 ? -5.975 11.486 -17.169 1.00 95.06 200 LYS A CA 1
ATOM 1563 C C . LYS A 1 200 ? -5.020 12.270 -18.073 1.00 95.06 200 LYS A C 1
ATOM 1565 O O . LYS A 1 200 ? -4.261 11.667 -18.827 1.00 95.06 200 LYS A O 1
ATOM 1570 N N . ASP A 1 201 ? -5.007 13.596 -17.964 1.00 93.44 201 ASP A N 1
ATOM 1571 C CA . ASP A 1 201 ? -4.134 14.444 -18.790 1.00 93.44 201 ASP A CA 1
ATOM 1572 C C . ASP A 1 201 ? -2.658 14.234 -18.448 1.00 93.44 201 ASP A C 1
ATOM 1574 O O . ASP A 1 201 ? -1.800 14.200 -19.330 1.00 93.44 201 ASP A O 1
ATOM 1578 N N . LYS A 1 202 ? -2.352 14.026 -17.161 1.00 92.56 202 LYS A N 1
ATOM 1579 C CA . LYS A 1 202 ? -0.997 13.692 -16.716 1.00 92.56 202 LYS A CA 1
ATOM 1580 C C . LYS A 1 202 ? -0.533 12.374 -17.338 1.00 92.56 202 LYS A C 1
ATOM 1582 O O . LYS A 1 202 ? 0.570 12.330 -17.872 1.00 92.56 202 LYS A O 1
ATOM 1587 N N . ALA A 1 203 ? -1.379 11.344 -17.323 1.00 92.69 203 ALA A N 1
ATOM 1588 C CA . ALA A 1 203 ? -1.089 10.067 -17.966 1.00 92.69 203 ALA A CA 1
ATOM 1589 C C . ALA A 1 203 ? -0.932 10.212 -19.490 1.00 92.69 203 ALA A C 1
ATOM 1591 O O . ALA A 1 203 ? 0.041 9.709 -20.042 1.00 92.69 203 ALA A O 1
ATOM 1592 N N . ARG A 1 204 ? -1.814 10.970 -20.162 1.00 92.88 204 ARG A N 1
ATOM 1593 C CA . ARG A 1 204 ? -1.720 11.240 -21.610 1.00 92.88 204 ARG A CA 1
ATOM 1594 C C . ARG A 1 204 ? -0.461 12.008 -21.998 1.00 92.88 204 ARG A C 1
ATOM 1596 O O . ARG A 1 204 ? -0.007 11.862 -23.115 1.00 92.88 204 ARG A O 1
ATOM 1603 N N . ASN A 1 205 ? 0.099 12.836 -21.121 1.00 91.88 205 ASN A N 1
ATOM 1604 C CA . ASN A 1 205 ? 1.357 13.529 -21.410 1.00 91.88 205 ASN A CA 1
ATOM 1605 C C . ASN A 1 205 ? 2.585 12.625 -21.205 1.00 91.88 205 ASN A C 1
ATOM 1607 O O . ASN A 1 205 ? 3.654 12.892 -21.755 1.00 91.88 205 ASN A O 1
ATOM 1611 N N . GLN A 1 206 ? 2.457 11.579 -20.387 1.00 89.56 206 GLN A N 1
ATOM 1612 C CA . GLN A 1 206 ? 3.520 10.608 -20.110 1.00 89.56 206 GLN A CA 1
ATOM 1613 C C . GLN A 1 206 ? 3.536 9.430 -21.089 1.00 89.56 206 GLN A C 1
ATOM 1615 O O . GLN A 1 206 ? 4.535 8.717 -21.140 1.00 89.56 206 GLN A O 1
ATOM 1620 N N . LEU A 1 207 ? 2.456 9.255 -21.850 1.00 88.50 207 LEU A N 1
ATOM 1621 C CA . LEU A 1 207 ? 2.352 8.380 -23.011 1.00 88.50 207 LEU A CA 1
ATOM 1622 C C . LEU A 1 207 ? 2.503 9.242 -24.249 1.00 88.50 207 LEU A C 1
ATOM 1624 O O . LEU A 1 207 ? 3.514 9.116 -24.953 1.00 88.50 207 LEU A O 1
#

Radius of gyration: 29.57 Å; chains: 1; bounding box: 69×36×74 Å

Foldseek 3Di:
DDPVLLVVLQQDPQLSVLLVQLLVVQVPDPPHDNVCSSVVSSVCNVQLPVCCVPPRSNSSSVSNVVPPPDPQDDFDDEEEDADPEDVQQVVLQSQLSRPPQFDYWYAYRPWYDAFSHTDRIDTDGDPDDDVSNCPPPHPDDDDDDDDPDDPVVCVVCVVVVVVCPVQVADDDDPDFHPDFDDDCVLVDPQVPDPVSVVCSVVVRRRD

Secondary structure (DSSP, 8-state):
--HHHHHTTT--GGGHHHHHHHHHHHHH-TT--GGGHHHHHHHHHH-GGGGTT-TTTHHHHHHHHTTS----PPPPP-EE--S---HHHHHHHHHHTTSTTEEEEEEEEEEEEEESEEEEEEEEESS---HHHH-SSTT--------SS-THHHHHTHHHHHHHHHHH---STT---SSPPP-GGGGS-TTSSHHHHHHHHHHHHH-

pLDDT: mean 90.72, std 8.07, range [53.41, 98.38]